Protein AF-A0A936XZ83-F1 (afdb_monomer_lite)

Structure (mmCIF, N/CA/C/O backbone):
data_AF-A0A936XZ83-F1
#
_entry.id   AF-A0A936XZ83-F1
#
loop_
_atom_site.group_PDB
_atom_site.id
_atom_site.type_symbol
_atom_site.label_atom_id
_atom_site.label_alt_id
_atom_site.label_comp_id
_atom_site.label_asym_id
_atom_site.label_entity_id
_atom_site.label_seq_id
_atom_site.pdbx_PDB_ins_code
_atom_site.Cartn_x
_atom_site.Cartn_y
_atom_site.Cartn_z
_atom_site.occupancy
_atom_site.B_iso_or_equiv
_atom_site.auth_seq_id
_atom_site.auth_comp_id
_atom_site.auth_asym_id
_atom_site.auth_atom_id
_atom_site.pdbx_PDB_model_num
ATOM 1 N N . MET A 1 1 ? 23.594 -10.356 -30.605 1.00 76.88 1 MET A N 1
ATOM 2 C CA . MET A 1 1 ? 22.891 -10.546 -29.314 1.00 76.88 1 MET A CA 1
ATOM 3 C C . MET A 1 1 ? 21.622 -11.364 -29.548 1.00 76.88 1 MET A C 1
ATOM 5 O O . MET A 1 1 ? 21.010 -11.180 -30.592 1.00 76.88 1 MET A O 1
ATOM 9 N N . LYS A 1 2 ? 21.223 -12.261 -28.632 1.00 90.44 2 LYS A N 1
ATOM 10 C CA . LYS A 1 2 ? 19.911 -12.943 -28.673 1.00 90.44 2 LYS A CA 1
ATOM 11 C C . LYS A 1 2 ? 18.971 -12.286 -27.644 1.00 90.44 2 LYS A C 1
ATOM 13 O O . LYS A 1 2 ? 18.879 -12.790 -26.526 1.00 90.44 2 LYS A O 1
ATOM 18 N N . PRO A 1 3 ? 18.300 -11.166 -27.979 1.00 90.12 3 PRO A N 1
ATOM 19 C CA . PRO A 1 3 ? 17.608 -10.322 -26.998 1.00 90.12 3 PRO A CA 1
ATOM 20 C C . PRO A 1 3 ? 16.508 -11.064 -26.233 1.00 90.12 3 PRO A C 1
ATOM 22 O O . PRO A 1 3 ? 16.390 -10.891 -25.030 1.00 90.12 3 PRO A O 1
ATOM 25 N N . LYS A 1 4 ? 15.765 -11.964 -26.893 1.00 91.31 4 LYS A N 1
ATOM 26 C CA . LYS A 1 4 ? 14.724 -12.778 -26.238 1.00 91.31 4 LYS A CA 1
ATOM 27 C C . LYS A 1 4 ? 15.276 -13.698 -25.143 1.00 91.31 4 LYS A C 1
ATOM 29 O O . LYS A 1 4 ? 14.651 -13.846 -24.103 1.00 91.31 4 LYS A O 1
ATOM 34 N N . VAL A 1 5 ? 16.445 -14.302 -25.371 1.00 94.50 5 VAL A N 1
ATOM 35 C CA . VAL A 1 5 ? 17.077 -15.213 -24.399 1.00 94.50 5 VAL A CA 1
ATOM 36 C C . VAL A 1 5 ? 17.581 -14.428 -23.191 1.00 94.50 5 VAL A C 1
ATOM 38 O O . VAL A 1 5 ? 17.378 -14.845 -22.059 1.00 94.50 5 VAL A O 1
ATOM 41 N N . ILE A 1 6 ? 18.196 -13.271 -23.435 1.00 94.56 6 ILE A N 1
ATOM 42 C CA . ILE A 1 6 ? 18.736 -12.416 -22.372 1.00 94.56 6 ILE A CA 1
ATOM 43 C C . ILE A 1 6 ? 17.603 -11.791 -21.548 1.00 94.56 6 ILE A C 1
ATOM 45 O O . ILE A 1 6 ? 17.695 -11.761 -20.326 1.00 94.56 6 ILE A O 1
ATOM 49 N N . HIS A 1 7 ? 16.508 -11.381 -22.193 1.00 94.00 7 HIS A N 1
ATOM 50 C CA . HIS A 1 7 ? 15.300 -10.927 -21.504 1.00 94.00 7 HIS A CA 1
ATOM 51 C C . HIS A 1 7 ? 14.736 -12.014 -20.581 1.00 94.00 7 HIS A C 1
ATOM 53 O O . HIS A 1 7 ? 14.469 -11.751 -19.413 1.00 94.00 7 HIS A O 1
ATOM 59 N N . GLN A 1 8 ? 14.617 -13.255 -21.069 1.00 94.88 8 GLN A N 1
ATOM 60 C CA . GLN A 1 8 ? 14.134 -14.362 -20.241 1.00 94.88 8 GLN A CA 1
ATOM 61 C C . GLN A 1 8 ? 15.029 -14.577 -19.013 1.00 94.88 8 GLN A C 1
ATOM 63 O O . GLN A 1 8 ? 14.527 -14.683 -17.900 1.00 94.88 8 GLN A O 1
ATOM 68 N N . GLN A 1 9 ? 16.351 -14.547 -19.198 1.00 96.19 9 GLN A N 1
ATOM 69 C CA . GLN A 1 9 ? 17.302 -14.645 -18.089 1.00 96.19 9 GLN A CA 1
ATOM 70 C C . GLN A 1 9 ? 17.146 -13.491 -17.088 1.00 96.19 9 GLN A C 1
ATOM 72 O O . GLN A 1 9 ? 17.171 -13.722 -15.880 1.00 96.19 9 GLN A O 1
ATOM 77 N N . ALA A 1 10 ? 16.948 -12.257 -17.564 1.00 96.19 10 ALA A N 1
ATOM 78 C CA . ALA A 1 10 ? 16.691 -11.106 -16.702 1.00 96.19 10 ALA A CA 1
ATOM 79 C C . ALA A 1 10 ? 15.409 -11.290 -15.874 1.00 96.19 10 ALA A C 1
ATOM 81 O O . ALA A 1 10 ? 15.401 -11.006 -14.673 1.00 96.19 10 ALA A O 1
ATOM 82 N N . MET A 1 11 ? 14.340 -11.809 -16.487 1.00 97.12 11 MET A N 1
ATOM 83 C CA . MET A 1 11 ? 13.088 -12.102 -15.787 1.00 97.12 11 MET A CA 1
ATOM 84 C C . MET A 1 11 ? 13.275 -13.203 -14.741 1.00 97.12 11 MET A C 1
ATOM 86 O O . MET A 1 11 ? 12.813 -13.040 -13.614 1.00 97.12 11 MET A O 1
ATOM 90 N N . ASP A 1 12 ? 14.016 -14.268 -15.055 1.00 97.00 12 ASP A N 1
ATOM 91 C CA . ASP A 1 12 ? 14.306 -15.352 -14.110 1.00 97.00 12 ASP A CA 1
ATOM 92 C C . ASP A 1 12 ? 15.053 -14.834 -12.867 1.00 97.00 12 ASP A C 1
ATOM 94 O O . ASP A 1 12 ? 14.707 -15.184 -11.735 1.00 97.00 12 ASP A O 1
ATOM 98 N N . TYR A 1 13 ? 16.043 -13.951 -13.049 1.00 97.50 13 TYR A N 1
ATOM 99 C CA . TYR A 1 13 ? 16.712 -13.275 -11.932 1.00 97.50 13 TYR A CA 1
ATOM 100 C C . TYR A 1 13 ? 15.761 -12.367 -11.149 1.00 97.50 13 TYR A C 1
ATOM 102 O O . TYR A 1 13 ? 15.800 -12.370 -9.920 1.00 97.50 13 TYR A O 1
ATOM 110 N N . SER A 1 14 ? 14.871 -11.637 -11.828 1.00 95.56 14 SER A N 1
ATOM 111 C CA . SER A 1 14 ? 13.862 -10.797 -11.173 1.00 95.56 14 SER A CA 1
ATOM 112 C C . SER A 1 14 ? 12.904 -11.612 -10.298 1.00 95.56 14 SER A C 1
ATOM 114 O O . SER A 1 14 ? 12.588 -11.200 -9.181 1.00 95.56 14 SER A O 1
ATOM 116 N N . PHE A 1 15 ? 12.474 -12.789 -10.766 1.00 94.56 15 PHE A N 1
ATOM 117 C CA . PHE A 1 15 ? 11.628 -13.695 -9.987 1.00 94.56 15 PHE A CA 1
ATOM 118 C C . PHE A 1 15 ? 12.359 -14.238 -8.756 1.00 94.56 15 PHE A C 1
ATOM 120 O O . PHE A 1 15 ? 11.807 -14.189 -7.657 1.00 94.56 15 PHE A O 1
ATOM 127 N N . LYS A 1 16 ? 13.618 -14.668 -8.906 1.00 95.81 16 LYS A N 1
ATOM 128 C CA . LYS A 1 16 ? 14.449 -15.105 -7.770 1.00 95.81 16 LYS A CA 1
ATOM 129 C C . LYS A 1 16 ? 14.681 -13.978 -6.762 1.00 95.81 16 LYS A C 1
ATOM 131 O O . LYS A 1 16 ? 14.617 -14.213 -5.561 1.00 95.81 16 LYS A O 1
ATOM 136 N N . ALA A 1 17 ? 14.909 -12.753 -7.237 1.00 93.12 17 ALA A N 1
ATOM 137 C CA . ALA A 1 17 ? 15.079 -11.583 -6.380 1.00 93.12 17 ALA A CA 1
ATOM 138 C C . ALA A 1 17 ? 13.813 -11.289 -5.565 1.00 93.12 17 ALA A C 1
ATOM 140 O O . ALA A 1 17 ? 13.891 -10.985 -4.376 1.00 93.12 17 ALA A O 1
ATOM 141 N N . LYS A 1 18 ? 12.637 -11.418 -6.192 1.00 90.00 18 LYS A N 1
ATOM 142 C CA . LYS A 1 18 ? 11.349 -11.273 -5.509 1.00 90.00 18 LYS A CA 1
ATOM 143 C C . LYS A 1 18 ? 11.179 -12.325 -4.410 1.00 90.00 18 LYS A C 1
ATOM 145 O O . LYS A 1 18 ? 10.811 -11.958 -3.302 1.00 90.00 18 LYS A O 1
ATOM 150 N N . GLN A 1 19 ? 11.500 -13.586 -4.693 1.00 90.25 19 GLN A N 1
ATOM 151 C CA . GLN A 1 19 ? 11.445 -14.653 -3.693 1.00 90.25 19 GLN A CA 1
ATOM 152 C C . GLN A 1 19 ? 12.407 -14.381 -2.525 1.00 90.25 19 GLN A C 1
ATOM 154 O O . GLN A 1 19 ? 12.005 -14.442 -1.370 1.00 90.25 19 GLN A O 1
ATOM 159 N N . ALA A 1 20 ? 13.644 -13.963 -2.812 1.00 89.06 20 ALA A N 1
ATOM 160 C CA . ALA A 1 20 ? 14.609 -13.595 -1.777 1.00 89.06 20 ALA A CA 1
ATOM 161 C C . ALA A 1 20 ? 14.122 -12.430 -0.890 1.00 89.06 20 ALA A C 1
ATOM 163 O O . ALA A 1 20 ? 14.375 -12.442 0.312 1.00 89.06 20 ALA A O 1
ATOM 164 N N . LEU A 1 21 ? 13.401 -11.443 -1.446 1.00 84.88 21 LEU A N 1
ATOM 165 C CA . LEU A 1 21 ? 12.757 -10.390 -0.645 1.00 84.88 21 LEU A CA 1
ATOM 166 C C . LEU A 1 21 ? 11.653 -10.939 0.261 1.00 84.88 21 LEU A C 1
ATOM 168 O O . LEU A 1 21 ? 11.545 -10.503 1.405 1.00 84.88 21 LEU A O 1
ATOM 172 N N . GLU A 1 22 ? 10.822 -11.846 -0.253 1.00 82.12 22 GLU A N 1
ATOM 173 C CA . GLU A 1 22 ? 9.744 -12.483 0.514 1.00 82.12 22 GLU A CA 1
ATOM 174 C C . GLU A 1 22 ? 10.302 -13.322 1.673 1.00 82.12 22 GLU A C 1
ATOM 176 O O . GLU A 1 22 ? 9.732 -13.310 2.764 1.00 82.12 22 GLU A O 1
ATOM 181 N N . ASP A 1 23 ? 11.467 -13.942 1.471 1.00 81.56 23 ASP A N 1
ATOM 182 C CA . ASP A 1 23 ? 12.206 -14.704 2.482 1.00 81.56 23 ASP A CA 1
ATOM 183 C C . ASP A 1 23 ? 13.033 -13.819 3.445 1.00 81.56 23 ASP A C 1
ATOM 185 O O . ASP A 1 23 ? 13.709 -14.331 4.337 1.00 81.56 23 ASP A O 1
ATOM 189 N N . GLY A 1 24 ? 13.012 -12.489 3.280 1.00 80.12 24 GLY A N 1
ATOM 190 C CA . GLY A 1 24 ? 13.766 -11.538 4.112 1.00 80.12 24 GLY A CA 1
ATOM 191 C C . GLY A 1 24 ? 15.270 -11.464 3.807 1.00 80.12 24 GLY A C 1
ATOM 192 O O . GLY A 1 24 ? 16.020 -10.785 4.508 1.00 80.12 24 GLY A O 1
ATOM 193 N N . ASN A 1 25 ? 15.739 -12.121 2.744 1.00 86.88 25 ASN A N 1
ATOM 194 C CA . ASN A 1 25 ? 17.133 -12.087 2.310 1.00 86.88 25 ASN A CA 1
ATOM 195 C C . ASN A 1 25 ? 17.406 -10.873 1.405 1.00 86.88 25 ASN A C 1
ATOM 197 O O . ASN A 1 25 ? 17.582 -10.984 0.187 1.00 86.88 25 ASN A O 1
ATOM 201 N N . HIS A 1 26 ? 17.445 -9.690 2.020 1.00 84.94 26 HIS A N 1
ATOM 202 C CA . HIS A 1 26 ? 17.579 -8.410 1.319 1.00 84.94 26 HIS A CA 1
ATOM 203 C C . HIS A 1 26 ? 18.878 -8.278 0.508 1.00 84.94 26 HIS A C 1
ATOM 205 O O . HIS A 1 26 ? 18.844 -7.764 -0.610 1.00 84.94 26 HIS A O 1
ATOM 211 N N . ASN A 1 27 ? 20.000 -8.794 1.018 1.00 87.81 27 ASN A N 1
ATOM 212 C CA . ASN A 1 27 ? 21.284 -8.746 0.309 1.00 87.81 27 ASN A CA 1
ATOM 213 C C . ASN A 1 27 ? 21.258 -9.609 -0.957 1.00 87.81 27 ASN A C 1
ATOM 215 O O . ASN A 1 27 ? 21.676 -9.164 -2.025 1.00 87.81 27 ASN A O 1
ATOM 219 N N . SER A 1 28 ? 20.721 -10.831 -0.864 1.00 91.25 28 SER A N 1
ATOM 220 C CA . SER A 1 28 ? 20.584 -11.692 -2.040 1.00 91.25 28 SER A CA 1
ATOM 221 C C . SER A 1 28 ? 19.622 -11.092 -3.062 1.00 91.25 28 SER A C 1
ATOM 223 O O . SER A 1 28 ? 19.922 -11.096 -4.255 1.00 91.25 28 SER A O 1
ATOM 225 N N . ALA A 1 29 ? 18.503 -10.523 -2.607 1.00 91.38 29 ALA A N 1
ATOM 226 C CA . ALA A 1 29 ? 17.565 -9.838 -3.483 1.00 91.38 29 ALA A CA 1
ATOM 227 C C . ALA A 1 29 ? 18.208 -8.665 -4.236 1.00 91.38 29 ALA A C 1
ATOM 229 O O . ALA A 1 29 ? 17.994 -8.531 -5.441 1.00 91.38 29 ALA A O 1
ATOM 230 N N . PHE A 1 30 ? 19.009 -7.843 -3.551 1.00 92.56 30 PHE A N 1
ATOM 231 C CA . PHE A 1 30 ? 19.724 -6.724 -4.164 1.00 92.56 30 PHE A CA 1
ATOM 232 C C . PHE A 1 30 ? 20.648 -7.186 -5.297 1.00 92.56 30 PHE A C 1
ATOM 234 O O . PHE A 1 30 ? 20.540 -6.689 -6.420 1.00 92.56 30 PHE A O 1
ATOM 241 N N . GLU A 1 31 ? 21.493 -8.189 -5.045 1.00 94.94 31 GLU A N 1
ATOM 242 C CA . GLU A 1 31 ? 22.415 -8.713 -6.060 1.00 94.94 31 GLU A CA 1
ATOM 243 C C . GLU A 1 31 ? 21.677 -9.342 -7.251 1.00 94.94 31 GLU A C 1
ATOM 245 O O . GLU A 1 31 ? 22.041 -9.120 -8.409 1.00 94.94 31 GLU A O 1
ATOM 250 N N . LEU A 1 32 ? 20.589 -10.076 -6.997 1.00 97.12 32 LEU A N 1
ATOM 251 C CA . LEU A 1 32 ? 19.763 -10.664 -8.054 1.00 97.12 32 LEU A CA 1
ATOM 252 C C . LEU A 1 32 ? 19.068 -9.585 -8.901 1.00 97.12 32 LEU A C 1
ATOM 254 O O . LEU A 1 32 ? 19.031 -9.701 -10.129 1.00 97.12 32 LEU A O 1
ATOM 258 N N . TYR A 1 33 ? 18.568 -8.505 -8.288 1.00 97.06 33 TYR A N 1
ATOM 259 C CA . TYR A 1 33 ? 18.013 -7.379 -9.043 1.00 97.06 33 TYR A CA 1
ATOM 260 C C . TYR A 1 33 ? 19.069 -6.649 -9.862 1.00 97.06 33 TYR A C 1
ATOM 262 O O . TYR A 1 33 ? 18.790 -6.285 -11.002 1.00 97.06 33 TYR A O 1
ATOM 270 N N . LYS A 1 34 ? 20.283 -6.480 -9.336 1.00 96.50 34 LYS A N 1
ATOM 271 C CA . LYS A 1 34 ? 21.402 -5.886 -10.074 1.00 96.50 34 LYS A CA 1
ATOM 272 C C . LYS A 1 34 ? 21.758 -6.708 -11.314 1.00 96.50 34 LYS A C 1
ATOM 274 O O . LYS A 1 34 ? 21.936 -6.148 -12.395 1.00 96.50 34 LYS A O 1
ATOM 279 N N . GLN A 1 35 ? 21.784 -8.037 -11.195 1.00 97.50 35 GLN A N 1
ATOM 280 C CA . GLN A 1 35 ? 21.980 -8.939 -12.336 1.00 97.50 35 GLN A CA 1
ATOM 281 C C . GLN A 1 35 ? 20.845 -8.819 -13.363 1.00 97.50 35 GLN A C 1
ATOM 283 O O . GLN A 1 35 ? 21.116 -8.648 -14.554 1.00 97.50 35 GLN A O 1
ATOM 288 N N . ALA A 1 36 ? 19.587 -8.832 -12.911 1.00 97.88 36 ALA A N 1
ATOM 289 C CA . ALA A 1 36 ? 18.426 -8.646 -13.781 1.00 97.88 36 ALA A CA 1
ATOM 290 C C . ALA A 1 36 ? 18.472 -7.299 -14.522 1.00 97.88 36 ALA A C 1
ATOM 292 O O . ALA A 1 36 ? 18.279 -7.251 -15.736 1.00 97.88 36 ALA A O 1
ATOM 293 N N . ALA A 1 37 ? 18.773 -6.211 -13.809 1.00 97.50 37 ALA A N 1
ATOM 294 C CA . ALA A 1 37 ? 18.857 -4.865 -14.362 1.00 97.50 37 ALA A CA 1
ATOM 295 C C . ALA A 1 37 ? 19.964 -4.744 -15.414 1.00 97.50 37 ALA A C 1
ATOM 297 O O . ALA A 1 37 ? 19.728 -4.170 -16.475 1.00 97.50 37 ALA A O 1
ATOM 298 N N . ASN A 1 38 ? 21.140 -5.325 -15.171 1.00 97.62 38 ASN A N 1
ATOM 299 C CA . ASN A 1 38 ? 22.248 -5.302 -16.127 1.00 97.62 38 ASN A CA 1
ATOM 300 C C . ASN A 1 38 ? 21.906 -6.031 -17.434 1.00 97.62 38 ASN A C 1
ATOM 302 O O . ASN A 1 38 ? 22.253 -5.552 -18.515 1.00 97.62 38 ASN A O 1
ATOM 306 N N . LEU A 1 39 ? 21.231 -7.181 -17.349 1.00 97.81 39 LEU A N 1
ATOM 307 C CA . LEU A 1 39 ? 20.806 -7.934 -18.530 1.00 97.81 39 LEU A CA 1
ATOM 308 C C . LEU A 1 39 ? 19.694 -7.198 -19.282 1.00 97.81 39 LEU A C 1
ATOM 310 O O . LEU A 1 39 ? 19.804 -7.006 -20.491 1.00 97.81 39 LEU A O 1
ATOM 314 N N . GLU A 1 40 ? 18.662 -6.726 -18.579 1.00 97.75 40 GLU A N 1
ATOM 315 C CA . GLU A 1 40 ? 17.541 -6.032 -19.217 1.00 97.75 40 GLU A CA 1
ATOM 316 C C . GLU A 1 40 ? 17.970 -4.696 -19.834 1.00 97.75 40 GLU A C 1
ATOM 318 O O . GLU A 1 40 ? 17.481 -4.333 -20.899 1.00 97.75 40 GLU A O 1
ATOM 323 N N . SER A 1 41 ? 18.933 -3.995 -19.227 1.00 97.94 41 SER A N 1
ATOM 324 C CA . SER A 1 41 ? 19.495 -2.757 -19.783 1.00 97.94 41 SER A CA 1
ATOM 325 C C . SER A 1 41 ? 20.120 -2.994 -21.156 1.00 97.94 41 SER A C 1
ATOM 327 O O . SER A 1 41 ? 19.834 -2.248 -22.088 1.00 97.94 41 SER A O 1
ATOM 329 N N . GLN A 1 42 ? 20.887 -4.079 -21.323 1.00 96.81 42 GLN A N 1
ATOM 330 C CA . GLN A 1 42 ? 21.455 -4.451 -22.626 1.00 96.81 42 GLN A CA 1
ATOM 331 C C . GLN A 1 42 ? 20.359 -4.747 -23.653 1.00 96.81 42 GLN A C 1
ATOM 333 O O . GLN A 1 42 ? 20.483 -4.399 -24.828 1.00 96.81 42 GLN A O 1
ATOM 338 N N . VAL A 1 43 ? 19.278 -5.409 -23.225 1.00 96.44 43 VAL A N 1
ATOM 339 C CA . VAL A 1 43 ? 18.154 -5.725 -24.113 1.00 96.44 43 VAL A CA 1
ATOM 340 C C . VAL A 1 43 ? 17.439 -4.437 -24.514 1.00 96.44 43 VAL A C 1
ATOM 342 O O . VAL A 1 43 ? 17.179 -4.239 -25.696 1.00 96.44 43 VAL A O 1
ATOM 345 N N . ALA A 1 44 ? 17.159 -3.543 -23.568 1.00 96.44 44 ALA A N 1
ATOM 346 C CA . ALA A 1 44 ? 16.500 -2.269 -23.830 1.00 96.44 44 ALA A CA 1
ATOM 347 C C . ALA A 1 44 ? 17.316 -1.379 -24.770 1.00 96.44 44 ALA A C 1
ATOM 349 O O . ALA A 1 44 ? 16.759 -0.866 -25.737 1.00 96.44 44 ALA A O 1
ATOM 350 N N . GLU A 1 45 ? 18.625 -1.257 -24.544 1.00 96.12 45 GLU A N 1
ATOM 351 C CA . GLU A 1 45 ? 19.526 -0.501 -25.419 1.00 96.12 45 GLU A CA 1
ATOM 352 C C . GLU A 1 45 ? 19.540 -1.055 -26.846 1.00 96.12 45 GLU A C 1
ATOM 354 O O . GLU A 1 45 ? 19.501 -0.279 -27.799 1.00 96.12 45 GLU A O 1
ATOM 359 N N . PHE A 1 46 ? 19.492 -2.384 -27.016 1.00 95.06 46 PHE A N 1
ATOM 360 C CA . PHE A 1 46 ? 19.344 -2.997 -28.338 1.00 95.06 46 PHE A CA 1
ATOM 361 C C . PHE A 1 46 ? 18.056 -2.564 -29.053 1.00 95.06 46 PHE A C 1
ATOM 363 O O . PHE A 1 46 ? 18.045 -2.520 -30.282 1.00 95.06 46 PHE A O 1
ATOM 370 N N . TYR A 1 47 ? 16.974 -2.268 -28.330 1.00 94.31 47 TYR A N 1
ATOM 371 C CA . TYR A 1 47 ? 15.699 -1.867 -28.929 1.00 94.31 47 TYR A CA 1
ATOM 372 C C . TYR A 1 47 ? 15.541 -0.351 -29.124 1.00 94.31 47 TYR A C 1
ATOM 374 O O . TYR A 1 47 ? 14.571 0.042 -29.766 1.00 94.31 47 TYR A O 1
ATOM 382 N N . PHE A 1 48 ? 16.435 0.511 -28.621 1.00 93.31 48 PHE A N 1
ATOM 383 C CA . PHE A 1 48 ? 16.259 1.975 -28.669 1.00 93.31 48 PHE A CA 1
ATOM 384 C C . PHE A 1 48 ? 15.958 2.509 -30.074 1.00 93.31 48 PHE A C 1
ATOM 386 O O . PHE A 1 48 ? 14.980 3.234 -30.276 1.00 93.31 48 PHE A O 1
ATOM 393 N N . ASP A 1 49 ? 16.752 2.093 -31.050 1.00 92.00 49 ASP A N 1
ATOM 394 C CA . ASP A 1 49 ? 16.709 2.525 -32.445 1.00 92.00 49 ASP A CA 1
ATOM 395 C C . ASP A 1 49 ? 15.742 1.707 -33.323 1.00 92.00 49 ASP A C 1
ATOM 397 O O . ASP A 1 49 ? 15.792 1.833 -34.542 1.00 92.00 49 ASP A O 1
ATOM 401 N N . LYS A 1 50 ? 14.861 0.887 -32.724 1.00 94.31 50 LYS A N 1
ATOM 402 C CA . LYS A 1 50 ? 13.980 -0.063 -33.438 1.00 94.31 50 LYS A CA 1
ATOM 403 C C . LYS A 1 50 ? 12.484 0.208 -33.227 1.00 94.31 50 LYS A C 1
ATOM 405 O O . LYS A 1 50 ? 11.779 -0.637 -32.659 1.00 94.31 50 LYS A O 1
ATOM 410 N N . PRO A 1 51 ? 11.967 1.393 -33.608 1.00 92.12 51 PRO A N 1
ATOM 411 C CA . PRO A 1 51 ? 10.552 1.744 -33.446 1.00 92.12 51 PRO A CA 1
ATOM 412 C C . PRO A 1 51 ? 9.594 0.832 -34.232 1.00 92.12 51 PRO A C 1
ATOM 414 O O . PRO A 1 51 ? 8.406 0.792 -33.939 1.00 92.12 51 PRO A O 1
ATOM 417 N N . GLU A 1 52 ? 10.082 0.085 -35.216 1.00 94.19 52 GLU A N 1
ATOM 418 C CA . GLU A 1 52 ? 9.320 -0.921 -35.955 1.00 94.19 52 GLU A CA 1
ATOM 419 C C . GLU A 1 52 ? 8.988 -2.173 -35.125 1.00 94.19 52 GLU A C 1
ATOM 421 O O . GLU A 1 52 ? 8.104 -2.937 -35.503 1.00 94.19 52 GLU A O 1
ATOM 426 N N . LEU A 1 53 ? 9.660 -2.380 -33.984 1.00 93.31 53 LEU A N 1
ATOM 427 C CA . LEU A 1 53 ? 9.465 -3.531 -33.091 1.00 93.31 53 LEU A CA 1
ATOM 428 C C . LEU A 1 53 ? 8.534 -3.225 -31.908 1.00 93.31 53 LEU A C 1
ATOM 430 O O . LEU A 1 53 ? 8.605 -3.864 -30.854 1.00 93.31 53 LEU A O 1
ATOM 434 N N . GLU A 1 54 ? 7.656 -2.236 -32.051 1.00 93.00 54 GLU A N 1
ATOM 435 C CA . GLU A 1 54 ? 6.575 -2.013 -31.092 1.00 93.00 54 GLU A CA 1
ATOM 436 C C . GLU A 1 54 ? 5.543 -3.159 -31.148 1.00 93.00 54 GLU A C 1
ATOM 438 O O . GLU A 1 54 ? 5.294 -3.716 -32.218 1.00 93.00 54 GLU A O 1
ATOM 443 N N . PRO A 1 55 ? 4.928 -3.547 -30.013 1.00 93.69 55 PRO A N 1
ATOM 444 C CA . PRO A 1 55 ? 5.042 -2.942 -28.680 1.00 93.69 55 PRO A CA 1
ATOM 445 C C . PRO A 1 55 ? 6.224 -3.473 -27.849 1.00 93.69 55 PRO A C 1
ATOM 447 O O . PRO A 1 55 ? 6.431 -3.040 -26.715 1.00 93.69 55 PRO A O 1
ATOM 450 N N . THR A 1 56 ? 6.992 -4.439 -28.370 1.00 94.12 56 THR A N 1
ATOM 451 C CA . THR A 1 56 ? 8.083 -5.091 -27.627 1.00 94.12 56 THR A CA 1
ATOM 452 C C . THR A 1 56 ? 9.121 -4.081 -27.154 1.00 94.12 56 THR A C 1
ATOM 454 O O . THR A 1 56 ? 9.520 -4.139 -25.991 1.00 94.12 56 THR A O 1
ATOM 457 N N . ARG A 1 57 ? 9.503 -3.121 -28.006 1.00 95.06 57 ARG A N 1
ATOM 458 C CA . ARG A 1 57 ? 10.417 -2.037 -27.628 1.00 95.06 57 ARG A CA 1
ATOM 459 C C . ARG A 1 57 ? 9.924 -1.293 -26.383 1.00 95.06 57 ARG A C 1
ATOM 461 O O . ARG A 1 57 ? 10.656 -1.219 -25.396 1.00 95.06 57 ARG A O 1
ATOM 468 N N . SER A 1 58 ? 8.689 -0.790 -26.399 1.00 95.88 58 SER A N 1
ATOM 469 C CA . SER A 1 58 ? 8.123 -0.048 -25.265 1.00 95.88 58 SER A CA 1
ATOM 470 C C . SER A 1 58 ? 8.080 -0.871 -23.979 1.00 95.88 58 SER A C 1
ATOM 472 O O . SER A 1 58 ? 8.437 -0.379 -22.906 1.00 95.88 58 SER A O 1
ATOM 474 N N . VAL A 1 59 ? 7.684 -2.143 -24.081 1.00 95.75 59 VAL A N 1
ATOM 475 C CA . VAL A 1 59 ? 7.592 -3.051 -22.929 1.00 95.75 59 VAL A CA 1
ATOM 476 C C . VAL A 1 59 ? 8.963 -3.299 -22.302 1.00 95.75 59 VAL A C 1
ATOM 478 O O . VAL A 1 59 ? 9.079 -3.239 -21.076 1.00 95.75 59 VAL A O 1
ATOM 481 N N . VAL A 1 60 ? 9.994 -3.536 -23.117 1.00 96.25 60 VAL A N 1
ATOM 482 C CA . VAL A 1 60 ? 11.360 -3.794 -22.641 1.00 96.25 60 VAL A CA 1
ATOM 483 C C . VAL A 1 60 ? 11.981 -2.538 -22.027 1.00 96.25 60 VAL A C 1
ATOM 485 O O . VAL A 1 60 ? 12.576 -2.622 -20.959 1.00 96.25 60 VAL A O 1
ATOM 488 N N . ILE A 1 61 ? 11.808 -1.358 -22.632 1.00 96.88 61 ILE A N 1
ATOM 489 C CA . ILE A 1 61 ? 12.314 -0.092 -22.062 1.00 96.88 61 ILE A CA 1
ATOM 490 C C . ILE A 1 61 ? 11.698 0.162 -20.689 1.00 96.88 61 ILE A C 1
ATOM 492 O O . ILE A 1 61 ? 12.401 0.472 -19.726 1.00 96.88 61 ILE A O 1
ATOM 496 N N . ARG A 1 62 ? 10.379 -0.018 -20.582 1.00 97.25 62 ARG A N 1
ATOM 497 C CA . ARG A 1 62 ? 9.674 0.077 -19.307 1.00 97.25 62 ARG A CA 1
ATOM 498 C C . ARG A 1 62 ? 10.211 -0.947 -18.304 1.00 97.25 62 ARG A C 1
ATOM 500 O O . ARG A 1 62 ? 10.463 -0.602 -17.155 1.00 97.25 62 ARG A O 1
ATOM 507 N N . SER A 1 63 ? 10.395 -2.194 -18.726 1.00 96.81 63 SER A N 1
ATOM 508 C CA . SER A 1 63 ? 10.946 -3.261 -17.886 1.00 96.81 63 SER A CA 1
ATOM 509 C C . SER A 1 63 ? 12.339 -2.903 -17.347 1.00 96.81 63 SER A C 1
ATOM 511 O O . SER A 1 63 ? 12.557 -2.958 -16.136 1.00 96.81 63 SER A O 1
ATOM 513 N N . ALA A 1 64 ? 13.240 -2.418 -18.207 1.00 97.62 64 ALA A N 1
ATOM 514 C CA . ALA A 1 64 ? 14.576 -1.973 -17.819 1.00 97.62 64 ALA A CA 1
ATOM 515 C C . ALA A 1 64 ? 14.533 -0.815 -16.816 1.00 97.62 64 ALA A C 1
ATOM 517 O O . ALA A 1 64 ? 15.259 -0.851 -15.823 1.00 97.62 64 ALA A O 1
ATOM 518 N N . ALA A 1 65 ? 13.654 0.173 -17.019 1.00 97.50 65 ALA A N 1
ATOM 519 C CA . ALA A 1 65 ? 13.460 1.267 -16.069 1.00 97.50 65 ALA A CA 1
ATOM 520 C C . ALA A 1 65 ? 13.115 0.744 -14.663 1.00 97.50 65 ALA A C 1
ATOM 522 O O . ALA A 1 65 ? 13.790 1.078 -13.690 1.00 97.50 65 ALA A O 1
ATOM 523 N N . PHE A 1 66 ? 12.110 -0.131 -14.550 1.00 96.38 66 PHE A N 1
ATOM 524 C CA . PHE A 1 66 ? 11.693 -0.672 -13.254 1.00 96.38 66 PHE A CA 1
ATOM 525 C C . PHE A 1 66 ? 12.722 -1.622 -12.632 1.00 96.38 66 PHE A C 1
ATOM 527 O O . PHE A 1 66 ? 12.872 -1.615 -11.413 1.00 96.38 66 PHE A O 1
ATOM 534 N N . LEU A 1 67 ? 13.437 -2.431 -13.420 1.00 97.06 67 LEU A N 1
ATOM 535 C CA . LEU A 1 67 ? 14.498 -3.289 -12.881 1.00 97.06 67 LEU A CA 1
ATOM 536 C C . LEU A 1 67 ? 15.677 -2.475 -12.347 1.00 97.06 67 LEU A C 1
ATOM 538 O O . LEU A 1 67 ? 16.187 -2.798 -11.278 1.00 97.06 67 LEU A O 1
ATOM 542 N N . ASN A 1 68 ? 16.062 -1.393 -13.026 1.00 97.19 68 ASN A N 1
ATOM 543 C CA . ASN A 1 68 ? 17.093 -0.493 -12.516 1.00 97.19 68 ASN A CA 1
ATOM 544 C C . ASN A 1 68 ? 16.647 0.216 -11.227 1.00 97.19 68 ASN A C 1
ATOM 546 O O . ASN A 1 68 ? 17.450 0.316 -10.304 1.00 97.19 68 ASN A O 1
ATOM 550 N N . LEU A 1 69 ? 15.371 0.614 -11.099 1.00 94.81 69 LEU A N 1
ATOM 551 C CA . LEU A 1 69 ? 14.840 1.131 -9.826 1.00 94.81 69 LEU A CA 1
ATOM 552 C C . LEU A 1 69 ? 14.902 0.083 -8.707 1.00 94.81 69 LEU A C 1
ATOM 554 O O . LEU A 1 69 ? 15.371 0.385 -7.615 1.00 94.81 69 LEU A O 1
ATOM 558 N N . LYS A 1 70 ? 14.497 -1.163 -8.987 1.00 94.38 70 LYS A N 1
ATOM 559 C CA . LYS A 1 70 ? 14.585 -2.274 -8.020 1.00 94.38 70 LYS A CA 1
ATOM 560 C C . LYS A 1 70 ? 16.012 -2.585 -7.584 1.00 94.38 70 LYS A C 1
ATOM 562 O O . LYS A 1 70 ? 16.197 -3.061 -6.472 1.00 94.38 70 LYS A O 1
ATOM 567 N N . ALA A 1 71 ? 16.985 -2.348 -8.458 1.00 94.25 71 ALA A N 1
ATOM 568 C CA . ALA A 1 71 ? 18.407 -2.518 -8.188 1.00 94.25 71 ALA A CA 1
ATOM 569 C C . ALA A 1 71 ? 19.068 -1.266 -7.581 1.00 94.25 71 ALA A C 1
ATOM 571 O O . ALA A 1 71 ? 20.275 -1.275 -7.361 1.00 94.25 71 ALA A O 1
ATOM 572 N N . GLY A 1 72 ? 18.322 -0.175 -7.363 1.00 92.94 72 GLY A N 1
ATOM 573 C CA . GLY A 1 72 ? 18.868 1.103 -6.893 1.00 92.94 72 GLY A CA 1
ATOM 574 C C . GLY A 1 72 ? 19.824 1.792 -7.876 1.00 92.94 72 GLY A C 1
ATOM 575 O O . GLY A 1 72 ? 20.542 2.714 -7.502 1.00 92.94 72 GLY A O 1
ATOM 576 N N . LEU A 1 73 ? 19.844 1.373 -9.144 1.00 94.94 73 LEU A N 1
ATOM 577 C CA . LEU A 1 73 ? 20.649 1.972 -10.212 1.00 94.94 73 LEU A CA 1
ATOM 578 C C . LEU A 1 73 ? 19.905 3.183 -10.798 1.00 94.94 73 LEU A C 1
ATOM 580 O O . LEU A 1 73 ? 19.429 3.153 -11.934 1.00 94.94 73 LEU A O 1
ATOM 584 N N . ILE A 1 74 ? 19.755 4.236 -9.988 1.00 95.06 74 ILE A N 1
ATOM 585 C CA . ILE A 1 74 ? 18.836 5.357 -10.253 1.00 95.06 74 ILE A CA 1
ATOM 586 C C . ILE A 1 74 ? 19.152 6.088 -11.563 1.00 95.06 74 ILE A C 1
ATOM 588 O O . ILE A 1 74 ? 18.242 6.334 -12.354 1.00 95.06 74 ILE A O 1
ATOM 592 N N . GLU A 1 75 ? 20.423 6.368 -11.847 1.00 93.81 75 GLU A N 1
ATOM 593 C CA . GLU A 1 75 ? 20.834 7.047 -13.086 1.00 93.81 75 GLU A CA 1
ATOM 594 C C . GLU A 1 75 ? 20.465 6.233 -14.337 1.00 93.81 75 GLU A C 1
ATOM 596 O O . GLU A 1 75 ? 19.888 6.756 -15.295 1.00 93.81 75 GLU A O 1
ATOM 601 N N . ASN A 1 76 ? 20.716 4.919 -14.308 1.00 95.56 76 ASN A N 1
ATOM 602 C CA . ASN A 1 76 ? 20.338 4.026 -15.402 1.00 95.56 76 ASN A CA 1
ATOM 603 C C . ASN A 1 76 ? 18.817 3.935 -15.545 1.00 95.56 76 ASN A C 1
ATOM 605 O O . ASN A 1 76 ? 18.306 3.948 -16.664 1.00 95.56 76 ASN A O 1
ATOM 609 N N . ALA A 1 77 ? 18.073 3.884 -14.437 1.00 96.88 77 ALA A N 1
ATOM 610 C CA . ALA A 1 77 ? 16.616 3.923 -14.488 1.00 96.88 77 ALA A CA 1
ATOM 611 C C . ALA A 1 77 ? 16.119 5.198 -15.182 1.00 96.88 77 ALA A C 1
ATOM 613 O O . ALA A 1 77 ? 15.309 5.114 -16.104 1.00 96.88 77 ALA A O 1
ATOM 614 N N . GLN A 1 78 ? 16.644 6.365 -14.796 1.00 96.38 78 GLN A N 1
ATOM 615 C CA . GLN A 1 78 ? 16.286 7.656 -15.386 1.00 96.38 78 GLN A CA 1
ATOM 616 C C . GLN A 1 78 ? 16.577 7.709 -16.887 1.00 96.38 78 GLN A C 1
ATOM 618 O O . GLN A 1 78 ? 15.730 8.178 -17.646 1.00 96.38 78 GLN A O 1
ATOM 623 N N . LYS A 1 79 ? 17.708 7.152 -17.340 1.00 97.06 79 LYS A N 1
ATOM 624 C CA . LYS A 1 79 ? 18.017 7.011 -18.773 1.00 97.06 79 LYS A CA 1
ATOM 625 C C . LYS A 1 79 ? 16.877 6.318 -19.531 1.00 97.06 79 LYS A C 1
ATOM 627 O O . LYS A 1 79 ? 16.398 6.849 -20.534 1.00 97.06 79 LYS A O 1
ATOM 632 N N . PHE A 1 80 ? 16.414 5.162 -19.051 1.00 97.81 80 PHE A N 1
ATOM 633 C CA . PHE A 1 80 ? 15.319 4.420 -19.691 1.00 97.81 80 PHE A CA 1
ATOM 634 C C . PHE A 1 80 ? 13.966 5.130 -19.562 1.00 97.81 80 PHE A C 1
ATOM 636 O O . PHE A 1 80 ? 13.186 5.131 -20.515 1.00 97.81 80 PHE A O 1
ATOM 643 N N . ILE A 1 81 ? 13.700 5.765 -18.418 1.00 97.38 81 ILE A N 1
ATOM 644 C CA . ILE A 1 81 ? 12.474 6.533 -18.170 1.00 97.38 81 ILE A CA 1
ATOM 645 C C . ILE A 1 81 ? 12.365 7.701 -19.149 1.00 97.38 81 ILE A C 1
ATOM 647 O O . ILE A 1 81 ? 11.370 7.799 -19.867 1.00 97.38 81 ILE A O 1
ATOM 651 N N . PHE A 1 82 ? 13.389 8.554 -19.231 1.00 97.00 82 PHE A N 1
ATOM 652 C CA . PHE A 1 82 ? 13.387 9.702 -20.136 1.00 97.00 82 PHE A CA 1
ATOM 653 C C . PHE A 1 82 ? 13.311 9.269 -21.594 1.00 97.00 82 PHE A C 1
ATOM 655 O O . PHE A 1 82 ? 12.518 9.825 -22.355 1.00 97.00 82 PHE A O 1
ATOM 662 N N . PHE A 1 83 ? 14.071 8.237 -21.976 1.00 96.62 83 PHE A N 1
ATOM 663 C CA . PHE A 1 83 ? 13.979 7.686 -23.322 1.00 96.62 83 PHE A CA 1
ATOM 664 C C . PHE A 1 83 ? 12.546 7.243 -23.642 1.00 96.62 83 PHE A C 1
ATOM 666 O O . PHE A 1 83 ? 12.005 7.611 -24.686 1.00 96.62 83 PHE A O 1
ATOM 673 N N . GLY A 1 84 ? 11.915 6.487 -22.742 1.00 95.94 84 GLY A N 1
ATOM 674 C CA . GLY A 1 84 ? 10.557 6.000 -22.934 1.00 95.94 84 GLY A CA 1
ATOM 675 C C . GLY A 1 84 ? 9.526 7.128 -23.010 1.00 95.94 84 GLY A C 1
ATOM 676 O O . GLY A 1 84 ? 8.722 7.145 -23.937 1.00 95.94 84 GLY A O 1
ATOM 677 N N . LEU A 1 85 ? 9.583 8.116 -22.114 1.00 95.88 85 LEU A N 1
ATOM 678 C CA . LEU A 1 85 ? 8.652 9.254 -22.115 1.00 95.88 85 LEU A CA 1
ATOM 679 C C . LEU A 1 85 ? 8.708 10.074 -23.413 1.00 95.88 85 LEU A C 1
ATOM 681 O O . LEU A 1 85 ? 7.669 10.535 -23.888 1.00 95.88 85 LEU A O 1
ATOM 685 N N . LEU A 1 86 ? 9.900 10.223 -23.998 1.00 95.56 86 LEU A N 1
ATOM 686 C CA . LEU A 1 86 ? 10.101 10.969 -25.242 1.00 95.56 86 LEU A CA 1
ATOM 687 C C . LEU A 1 86 ? 9.703 10.173 -26.494 1.00 95.56 86 LEU A C 1
ATOM 689 O O . LEU A 1 86 ? 9.224 10.763 -27.460 1.00 95.56 86 LEU A O 1
ATOM 693 N N . ASN A 1 87 ? 9.907 8.851 -26.498 1.00 94.56 87 ASN A N 1
ATOM 694 C CA . ASN A 1 87 ? 9.872 8.053 -27.730 1.00 94.56 87 ASN A CA 1
ATOM 695 C C . ASN A 1 87 ? 8.728 7.032 -27.817 1.00 94.56 87 ASN A C 1
ATOM 697 O O . ASN A 1 87 ? 8.500 6.487 -28.899 1.00 94.56 87 ASN A O 1
ATOM 701 N N . ILE A 1 88 ? 8.032 6.732 -26.719 1.00 93.50 88 ILE A N 1
ATOM 702 C CA . ILE A 1 88 ? 6.927 5.760 -26.682 1.00 93.50 88 ILE A CA 1
ATOM 703 C C . ILE A 1 88 ? 5.599 6.487 -26.898 1.00 93.50 88 ILE A C 1
ATOM 705 O O . ILE A 1 88 ? 5.390 7.590 -26.402 1.00 93.50 88 ILE A O 1
ATOM 709 N N . LYS A 1 89 ? 4.674 5.882 -27.649 1.00 91.81 89 LYS A N 1
ATOM 710 C CA . LYS A 1 89 ? 3.328 6.444 -27.874 1.00 91.81 89 LYS A CA 1
ATOM 711 C C . LYS A 1 89 ? 2.256 5.846 -26.966 1.00 91.81 89 LYS A C 1
ATOM 713 O O . LYS A 1 89 ? 1.215 6.462 -26.799 1.00 91.81 89 LYS A O 1
ATOM 718 N N . ASP A 1 90 ? 2.509 4.672 -26.397 1.00 93.88 90 ASP A N 1
ATOM 719 C CA . ASP A 1 90 ? 1.579 4.000 -25.496 1.00 93.88 90 ASP A CA 1
ATOM 720 C C . ASP A 1 90 ? 1.371 4.824 -24.211 1.00 93.88 90 ASP A C 1
ATOM 722 O O . ASP A 1 90 ? 2.304 5.053 -23.435 1.00 93.88 90 ASP A O 1
ATOM 726 N N . GLU A 1 91 ? 0.137 5.289 -24.007 1.00 93.56 91 GLU A N 1
ATOM 727 C CA . GLU A 1 91 ? -0.241 6.157 -22.887 1.00 93.56 91 GLU A CA 1
ATOM 728 C C . GLU A 1 91 ? -0.175 5.443 -21.529 1.00 93.56 91 GLU A C 1
ATOM 730 O O . GLU A 1 91 ? 0.182 6.056 -20.519 1.00 93.56 91 GLU A O 1
ATOM 735 N N . LEU A 1 92 ? -0.455 4.135 -21.485 1.00 93.56 92 LEU A N 1
ATOM 736 C CA . LEU A 1 92 ? -0.359 3.357 -20.252 1.00 93.56 92 LEU A CA 1
ATOM 737 C C . LEU A 1 92 ? 1.105 3.237 -19.819 1.00 93.56 92 LEU A C 1
ATOM 739 O O . LEU A 1 92 ? 1.432 3.472 -18.654 1.00 93.56 92 LEU A O 1
ATOM 743 N N . ILE A 1 93 ? 1.996 2.922 -20.760 1.00 93.69 93 ILE A N 1
ATOM 744 C CA . ILE A 1 93 ? 3.434 2.836 -20.493 1.00 93.69 93 ILE A CA 1
ATOM 745 C C . ILE A 1 93 ? 3.987 4.209 -20.103 1.00 93.69 93 ILE A C 1
ATOM 747 O O . ILE A 1 93 ? 4.737 4.300 -19.132 1.00 93.69 93 ILE A O 1
ATOM 751 N N . LYS A 1 94 ? 3.577 5.289 -20.775 1.00 94.62 94 LYS A N 1
ATOM 752 C CA . LYS A 1 94 ? 3.942 6.657 -20.372 1.00 94.62 94 LYS A CA 1
ATOM 753 C C . LYS A 1 94 ? 3.512 6.985 -18.949 1.00 94.62 94 LYS A C 1
ATOM 755 O O . LYS A 1 94 ? 4.316 7.503 -18.180 1.00 94.62 94 LYS A O 1
ATOM 760 N N . SER A 1 95 ? 2.273 6.666 -18.577 1.00 92.44 95 SER A N 1
ATOM 761 C CA . SER A 1 95 ? 1.786 6.869 -17.210 1.00 92.44 95 SER A CA 1
ATOM 762 C C . SER A 1 95 ? 2.638 6.103 -16.192 1.00 92.44 95 SER A C 1
ATOM 764 O O . SER A 1 95 ? 3.060 6.671 -15.184 1.00 92.44 95 SER A O 1
ATOM 766 N N . GLN A 1 96 ? 2.985 4.847 -16.486 1.00 92.69 96 GLN A N 1
ATOM 767 C CA . GLN A 1 96 ? 3.864 4.042 -15.635 1.00 92.69 96 GLN A CA 1
ATOM 768 C C . GLN A 1 96 ? 5.278 4.630 -15.522 1.00 92.69 96 GLN A C 1
ATOM 770 O O . GLN A 1 96 ? 5.853 4.615 -14.435 1.00 92.69 96 GLN A O 1
ATOM 775 N N . LEU A 1 97 ? 5.831 5.165 -16.612 1.00 95.31 97 LEU A N 1
ATOM 776 C CA . LEU A 1 97 ? 7.143 5.814 -16.617 1.00 95.31 97 LEU A CA 1
ATOM 777 C C . LEU A 1 97 ? 7.143 7.163 -15.887 1.00 95.31 97 LEU A C 1
ATOM 779 O O . LEU A 1 97 ? 8.123 7.473 -15.220 1.00 95.31 97 LEU A O 1
ATOM 783 N N . ASN A 1 98 ? 6.055 7.934 -15.940 1.00 92.62 98 ASN A N 1
ATOM 784 C CA . ASN A 1 98 ? 5.907 9.148 -15.131 1.00 92.62 98 ASN A CA 1
ATOM 785 C C . ASN A 1 98 ? 5.895 8.819 -13.632 1.00 92.62 98 ASN A C 1
ATOM 787 O O . ASN A 1 98 ? 6.603 9.457 -12.858 1.00 92.62 98 ASN A O 1
ATOM 791 N N . ASN A 1 99 ? 5.174 7.767 -13.230 1.00 88.50 99 ASN A N 1
ATOM 792 C CA . ASN A 1 99 ? 5.216 7.289 -11.845 1.00 88.50 99 ASN A CA 1
ATOM 793 C C . ASN A 1 99 ? 6.631 6.819 -11.461 1.00 88.50 99 ASN A C 1
ATOM 795 O O . ASN A 1 99 ? 7.102 7.078 -10.357 1.00 88.50 99 ASN A O 1
ATOM 799 N N . ALA A 1 100 ? 7.329 6.134 -12.372 1.00 91.12 100 ALA A N 1
ATOM 800 C CA . ALA A 1 100 ? 8.711 5.710 -12.159 1.00 91.12 100 ALA A CA 1
ATOM 801 C C . ALA A 1 100 ? 9.673 6.905 -12.025 1.00 91.12 100 ALA A C 1
ATOM 803 O O . ALA A 1 100 ? 10.601 6.845 -11.220 1.00 91.12 100 ALA A O 1
ATOM 804 N N . LEU A 1 101 ? 9.440 7.992 -12.770 1.00 92.56 101 LEU A N 1
ATOM 805 C CA . LEU A 1 101 ? 10.221 9.224 -12.680 1.00 92.56 101 LEU A CA 1
ATOM 806 C C . LEU A 1 101 ? 10.105 9.842 -11.287 1.00 92.56 101 LEU A C 1
ATOM 808 O O . LEU A 1 101 ? 11.132 10.130 -10.678 1.00 92.56 101 LEU A O 1
ATOM 812 N N . GLU A 1 102 ? 8.884 9.980 -10.768 1.00 87.75 102 GLU A N 1
ATOM 813 C CA . GLU A 1 102 ? 8.630 10.505 -9.421 1.00 87.75 102 GLU A CA 1
ATOM 814 C C . GLU A 1 102 ? 9.403 9.712 -8.355 1.00 87.75 102 GLU A C 1
ATOM 816 O O . GLU A 1 102 ? 10.108 10.298 -7.535 1.00 87.75 102 GLU A O 1
ATOM 821 N N . LEU A 1 103 ? 9.364 8.376 -8.439 1.00 87.31 103 LEU A N 1
ATOM 822 C CA . LEU A 1 103 ? 10.120 7.494 -7.541 1.00 87.31 103 LEU A CA 1
ATOM 823 C C . LEU A 1 103 ? 11.636 7.655 -7.710 1.00 87.31 103 LEU A C 1
ATOM 825 O O . LEU A 1 103 ? 12.373 7.678 -6.731 1.00 87.31 103 LEU A O 1
ATOM 829 N N . SER A 1 104 ? 12.124 7.776 -8.944 1.00 90.62 104 SER A N 1
ATOM 830 C CA . SER A 1 104 ? 13.559 7.961 -9.190 1.00 90.62 104 SER A CA 1
ATOM 831 C C . SER A 1 104 ? 14.082 9.279 -8.609 1.00 90.62 104 SER A C 1
ATOM 833 O O . SER A 1 104 ? 15.210 9.335 -8.130 1.00 90.62 104 SER A O 1
ATOM 835 N N . VAL A 1 105 ? 13.263 10.335 -8.631 1.00 88.38 105 VAL A N 1
ATOM 836 C CA . VAL A 1 105 ? 13.630 11.656 -8.112 1.00 88.38 105 VAL A CA 1
ATOM 837 C C . VAL A 1 105 ? 13.677 11.640 -6.587 1.00 88.38 105 VAL A C 1
ATOM 839 O O . VAL A 1 105 ? 14.590 12.234 -6.017 1.00 88.38 105 VAL A O 1
ATOM 842 N N . SER A 1 106 ? 12.754 10.936 -5.919 1.00 84.69 106 SER A N 1
ATOM 843 C CA . SER A 1 106 ? 12.751 10.852 -4.451 1.00 84.69 106 SER A CA 1
ATOM 844 C C . SER A 1 106 ? 13.962 10.107 -3.885 1.00 84.69 106 SER A C 1
ATOM 846 O O . SER A 1 106 ? 14.362 10.380 -2.761 1.00 84.69 106 SER A O 1
ATOM 848 N N . MET A 1 107 ? 14.563 9.203 -4.665 1.00 87.00 107 MET A N 1
ATOM 849 C CA . MET A 1 107 ? 15.736 8.411 -4.268 1.00 87.00 107 M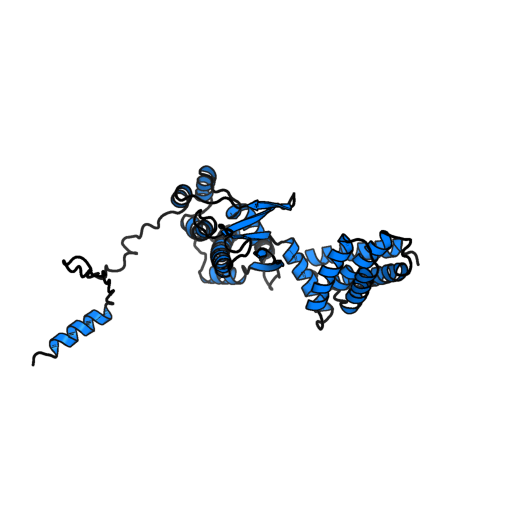ET A CA 1
ATOM 850 C C . MET A 1 107 ? 17.067 9.005 -4.752 1.00 87.00 107 MET A C 1
ATOM 852 O O . MET A 1 107 ? 18.115 8.361 -4.664 1.00 87.00 107 MET A O 1
ATOM 856 N N . ASN A 1 108 ? 17.045 10.220 -5.306 1.00 79.38 108 ASN A N 1
ATOM 857 C CA . ASN A 1 108 ? 18.244 10.839 -5.848 1.00 79.38 108 ASN A CA 1
ATOM 858 C C . ASN A 1 108 ? 19.238 11.158 -4.713 1.00 79.38 108 ASN A C 1
ATOM 860 O O . ASN A 1 108 ? 18.850 11.714 -3.686 1.00 79.38 108 ASN A O 1
ATOM 864 N N . ASN A 1 109 ? 20.523 10.850 -4.914 1.00 83.06 109 ASN A N 1
ATOM 865 C CA . ASN A 1 109 ? 21.617 10.999 -3.932 1.00 83.06 109 ASN A CA 1
ATOM 866 C C . ASN A 1 109 ? 21.652 9.981 -2.771 1.00 83.06 109 ASN A C 1
ATOM 868 O O . ASN A 1 109 ? 22.350 10.208 -1.782 1.00 83.06 109 ASN A O 1
ATOM 872 N N . ILE A 1 110 ? 20.944 8.857 -2.883 1.00 88.88 110 ILE A N 1
ATOM 873 C CA . ILE A 1 110 ? 21.039 7.732 -1.940 1.00 88.88 110 ILE A CA 1
ATOM 874 C C . ILE A 1 110 ? 21.954 6.647 -2.540 1.00 88.88 110 ILE A C 1
ATOM 876 O O . ILE A 1 110 ? 22.047 6.518 -3.762 1.00 88.88 110 ILE A O 1
ATOM 880 N N . SER A 1 111 ? 22.661 5.868 -1.708 1.00 89.81 111 SER A N 1
ATOM 881 C CA . SER A 1 111 ? 23.478 4.754 -2.214 1.00 89.81 111 SER A CA 1
ATOM 882 C C . SER A 1 111 ? 22.604 3.704 -2.922 1.00 89.81 111 SER A C 1
ATOM 884 O O . SER A 1 111 ? 21.448 3.523 -2.534 1.00 89.81 111 SER A O 1
ATOM 886 N N . PRO A 1 112 ? 23.123 2.961 -3.921 1.00 87.81 112 PRO A N 1
ATOM 887 C CA . PRO A 1 112 ? 22.324 1.969 -4.646 1.00 87.81 112 PRO A CA 1
ATOM 888 C C . PRO A 1 112 ? 21.679 0.909 -3.744 1.00 87.81 112 PRO A C 1
ATOM 890 O O . PRO A 1 112 ? 20.532 0.521 -3.950 1.00 87.81 112 PRO A O 1
ATOM 893 N N . GLU A 1 113 ? 22.388 0.468 -2.707 1.00 87.25 113 GLU A N 1
ATOM 894 C CA . GLU A 1 113 ? 21.878 -0.508 -1.738 1.00 87.25 113 GLU A CA 1
ATOM 895 C C . GLU A 1 113 ? 20.696 0.059 -0.945 1.00 87.25 113 GLU A C 1
ATOM 897 O O . GLU A 1 113 ? 19.648 -0.582 -0.847 1.00 87.25 113 GLU A O 1
ATOM 902 N N . ALA A 1 114 ? 20.830 1.286 -0.431 1.00 86.75 114 ALA A N 1
ATOM 903 C CA . ALA A 1 114 ? 19.772 1.944 0.325 1.00 86.75 114 ALA A CA 1
ATOM 904 C C . ALA A 1 114 ? 18.578 2.321 -0.568 1.00 86.75 114 ALA A C 1
ATOM 906 O O . ALA A 1 114 ? 17.439 2.097 -0.169 1.00 86.75 114 ALA A O 1
ATOM 907 N N . ALA A 1 115 ? 18.816 2.783 -1.799 1.00 86.12 115 ALA A N 1
ATOM 908 C CA . ALA A 1 115 ? 17.766 3.083 -2.771 1.00 86.12 115 ALA A CA 1
ATOM 909 C C . ALA A 1 115 ? 16.990 1.821 -3.190 1.00 86.12 115 ALA A C 1
ATOM 911 O O . ALA A 1 115 ? 15.761 1.831 -3.247 1.00 86.12 115 ALA A O 1
ATOM 912 N N . SER A 1 116 ? 17.689 0.704 -3.422 1.00 88.94 116 SER A N 1
ATOM 913 C CA . SER A 1 116 ? 17.058 -0.603 -3.640 1.00 88.94 116 SER A CA 1
ATOM 914 C C . SER A 1 116 ? 16.209 -1.014 -2.436 1.00 88.94 116 SER A C 1
ATOM 916 O O . SER A 1 116 ? 15.053 -1.417 -2.596 1.00 88.94 116 SER A O 1
ATOM 918 N N . GLY A 1 117 ? 16.762 -0.894 -1.225 1.00 85.19 117 GLY A N 1
ATOM 919 C CA . GLY A 1 117 ? 16.052 -1.187 0.016 1.00 85.19 117 GLY A CA 1
ATOM 920 C C . GLY A 1 117 ? 14.765 -0.373 0.144 1.00 85.19 117 GLY A C 1
ATOM 921 O O . GLY A 1 117 ? 13.695 -0.948 0.335 1.00 85.19 117 GLY A O 1
ATOM 922 N N . GLU A 1 118 ? 14.848 0.944 -0.044 1.00 85.44 118 GLU A N 1
ATOM 923 C CA . GLU A 1 118 ? 13.718 1.869 0.035 1.00 85.44 118 GLU A CA 1
ATOM 924 C C . GLU A 1 118 ? 12.648 1.566 -1.021 1.00 85.44 118 GLU A C 1
ATOM 926 O O . GLU A 1 118 ? 11.473 1.398 -0.682 1.00 85.44 118 GLU A O 1
ATOM 931 N N . PHE A 1 119 ? 13.037 1.408 -2.291 1.00 85.88 119 PHE A N 1
ATOM 932 C CA . PHE A 1 119 ? 12.104 1.099 -3.375 1.00 85.88 119 PHE A CA 1
ATOM 933 C C . PHE A 1 119 ? 11.342 -0.204 -3.120 1.00 85.88 119 PHE A C 1
ATOM 935 O O . PHE A 1 119 ? 10.116 -0.277 -3.269 1.00 85.88 119 PHE A O 1
ATOM 942 N N . ASN A 1 120 ? 12.068 -1.257 -2.743 1.00 84.75 120 ASN A N 1
ATOM 943 C CA . ASN A 1 120 ? 11.488 -2.573 -2.513 1.00 84.75 120 ASN A CA 1
ATOM 944 C C . ASN A 1 120 ? 10.610 -2.584 -1.255 1.00 84.75 120 ASN A C 1
ATOM 946 O O . ASN A 1 120 ? 9.508 -3.137 -1.290 1.00 84.75 120 ASN A O 1
ATOM 950 N N . TYR A 1 121 ? 11.040 -1.909 -0.187 1.00 84.12 121 TYR A N 1
ATOM 951 C CA . TYR A 1 121 ? 10.253 -1.727 1.031 1.00 84.12 121 TYR A CA 1
ATOM 952 C C . TYR A 1 121 ? 8.932 -1.000 0.754 1.00 84.12 121 TYR A C 1
ATOM 954 O O . TYR A 1 121 ? 7.863 -1.516 1.086 1.00 84.12 121 TYR A O 1
ATOM 962 N N . ILE A 1 122 ? 8.977 0.150 0.073 1.00 82.06 122 ILE A N 1
ATOM 963 C CA . ILE A 1 122 ? 7.781 0.932 -0.269 1.00 82.06 122 ILE A CA 1
ATOM 964 C C . ILE A 1 122 ? 6.829 0.121 -1.153 1.00 82.06 122 ILE A C 1
ATOM 966 O O . ILE A 1 122 ? 5.614 0.165 -0.959 1.00 82.06 122 ILE A O 1
ATOM 970 N N . ASN A 1 123 ? 7.344 -0.644 -2.115 1.00 82.06 123 ASN A N 1
ATOM 971 C CA . ASN A 1 123 ? 6.491 -1.469 -2.967 1.00 82.06 123 ASN A CA 1
ATOM 972 C C . ASN A 1 123 ? 5.812 -2.606 -2.205 1.00 82.06 123 ASN A C 1
ATOM 974 O O . ASN A 1 123 ? 4.623 -2.839 -2.419 1.00 82.06 123 ASN A O 1
ATOM 978 N N . LEU A 1 124 ? 6.525 -3.281 -1.302 1.00 81.44 124 LEU A N 1
ATOM 979 C CA . LEU A 1 124 ? 5.929 -4.292 -0.429 1.00 81.44 124 LEU A CA 1
ATOM 980 C C . LEU A 1 124 ? 4.876 -3.674 0.500 1.00 81.44 124 LEU A C 1
ATOM 982 O O . LEU A 1 124 ? 3.791 -4.235 0.652 1.00 81.44 124 LEU A O 1
ATOM 986 N N . LEU A 1 125 ? 5.142 -2.486 1.056 1.00 82.75 125 LEU A N 1
ATOM 987 C CA . LEU A 1 125 ? 4.151 -1.736 1.831 1.00 82.75 125 LEU A CA 1
ATOM 988 C C . LEU A 1 125 ? 2.902 -1.426 1.000 1.00 82.75 125 LEU A C 1
ATOM 990 O O . LEU A 1 125 ? 1.789 -1.625 1.474 1.00 82.75 125 LEU A O 1
ATOM 994 N N . ARG A 1 126 ? 3.063 -0.958 -0.243 1.00 82.62 126 ARG A N 1
ATOM 995 C CA . ARG A 1 126 ? 1.941 -0.658 -1.149 1.00 82.62 126 ARG A CA 1
ATOM 996 C C . ARG A 1 126 ? 1.131 -1.906 -1.491 1.00 82.62 126 ARG A C 1
ATOM 998 O O . ARG A 1 126 ? -0.092 -1.845 -1.458 1.00 82.62 126 ARG A O 1
ATOM 1005 N N . GLN A 1 127 ? 1.785 -3.037 -1.749 1.00 81.25 127 GLN A N 1
ATOM 1006 C CA . GLN A 1 127 ? 1.104 -4.314 -2.003 1.00 81.25 127 GLN A CA 1
ATOM 1007 C C . GLN A 1 127 ? 0.286 -4.798 -0.802 1.00 81.25 127 GLN A C 1
ATOM 1009 O O . GLN A 1 127 ? -0.751 -5.424 -0.983 1.00 81.25 127 GLN A O 1
ATOM 1014 N N . ARG A 1 128 ? 0.738 -4.493 0.417 1.00 83.38 128 ARG A N 1
ATOM 1015 C CA . ARG A 1 128 ? 0.046 -4.837 1.669 1.00 83.38 128 ARG A CA 1
ATOM 1016 C C . ARG A 1 128 ? -0.904 -3.742 2.156 1.00 83.38 128 ARG A C 1
ATOM 1018 O O . ARG A 1 128 ? -1.471 -3.861 3.242 1.00 83.38 128 ARG A O 1
ATOM 1025 N N . SER A 1 129 ? -1.044 -2.654 1.401 1.00 86.81 129 SER A N 1
ATOM 1026 C CA . SER A 1 129 ? -1.830 -1.506 1.831 1.00 86.81 129 SER A CA 1
ATOM 1027 C C . SER A 1 129 ? -3.309 -1.671 1.521 1.00 86.81 129 SER A C 1
ATOM 1029 O O . SER A 1 129 ? -3.699 -2.291 0.537 1.00 86.81 129 SER A O 1
ATOM 1031 N N . VAL A 1 130 ? -4.137 -1.064 2.363 1.00 88.38 130 VAL A N 1
ATOM 1032 C CA . VAL A 1 130 ? -5.565 -0.901 2.110 1.00 88.38 130 VAL A CA 1
ATOM 1033 C C . VAL A 1 130 ? -5.802 0.515 1.605 1.00 88.38 130 VAL A C 1
ATOM 1035 O O . VAL A 1 130 ? -5.375 1.487 2.235 1.00 88.38 130 VAL A O 1
ATOM 1038 N N . HIS A 1 131 ? -6.480 0.628 0.467 1.00 89.31 131 HIS A N 1
ATOM 1039 C CA . HIS A 1 131 ? -6.742 1.896 -0.205 1.00 89.31 131 HIS A CA 1
ATOM 1040 C C . HIS A 1 131 ? -8.037 2.528 0.305 1.00 89.31 131 HIS A C 1
ATOM 1042 O O . HIS A 1 131 ? -9.124 2.004 0.065 1.00 89.31 131 HIS A O 1
ATOM 1048 N N . TYR A 1 132 ? -7.923 3.687 0.950 1.00 90.44 132 TYR A N 1
ATOM 1049 C CA . TYR A 1 132 ? -9.039 4.462 1.476 1.00 90.44 132 TYR A CA 1
ATOM 1050 C C . TYR A 1 132 ? -9.231 5.777 0.718 1.00 90.44 132 TYR A C 1
ATOM 1052 O O . TYR A 1 132 ? -8.309 6.352 0.132 1.00 90.44 132 TYR A O 1
ATOM 1060 N N . ILE A 1 133 ? -10.462 6.279 0.754 1.00 90.50 133 ILE A N 1
ATOM 1061 C CA . ILE A 1 133 ? -10.835 7.586 0.221 1.00 90.50 133 ILE A CA 1
ATOM 1062 C C . ILE A 1 133 ? -11.690 8.303 1.252 1.00 90.50 133 ILE A C 1
ATOM 1064 O O . ILE A 1 133 ? -12.721 7.782 1.669 1.00 90.50 133 ILE A O 1
ATOM 1068 N N . ILE A 1 134 ? -11.308 9.521 1.620 1.00 89.50 134 ILE A N 1
ATOM 1069 C CA . ILE A 1 134 ? -12.170 10.420 2.387 1.00 89.50 134 ILE A CA 1
ATOM 1070 C C . ILE A 1 134 ? -12.807 11.410 1.416 1.00 89.50 134 ILE A C 1
ATOM 1072 O O . ILE A 1 134 ? -12.115 12.169 0.732 1.00 89.50 134 ILE A O 1
ATOM 1076 N N . GLU A 1 135 ? -14.137 11.400 1.365 1.00 88.12 135 GLU A N 1
ATOM 1077 C CA . GLU A 1 135 ? -14.939 12.364 0.609 1.00 88.12 135 GLU A CA 1
ATOM 1078 C C . GLU A 1 135 ? -15.835 13.154 1.572 1.00 88.12 135 GLU A C 1
ATOM 1080 O O . GLU A 1 135 ? -16.352 12.579 2.533 1.00 88.12 135 GLU A O 1
ATOM 1085 N N . PRO A 1 136 ? -16.067 14.455 1.348 1.00 87.25 136 PRO A N 1
ATOM 1086 C CA . PRO A 1 136 ? -16.969 15.223 2.195 1.00 87.25 136 PRO A CA 1
ATOM 1087 C C . PRO A 1 136 ? -18.406 14.690 2.081 1.00 87.25 136 PRO A C 1
ATOM 1089 O O . PRO A 1 136 ? -18.878 14.306 1.011 1.00 87.25 136 PRO A O 1
ATOM 1092 N N . ALA A 1 137 ? -19.133 14.668 3.199 1.00 86.69 137 ALA A N 1
ATOM 1093 C CA . ALA A 1 137 ? -20.526 14.228 3.224 1.00 86.69 137 ALA A CA 1
ATOM 1094 C C . ALA A 1 137 ? -21.444 15.226 2.503 1.00 86.69 137 ALA A C 1
ATOM 1096 O O . ALA A 1 137 ? -22.434 14.813 1.899 1.00 86.69 137 ALA A O 1
ATOM 1097 N N . SER A 1 138 ? -21.082 16.513 2.555 1.00 82.06 138 SER A N 1
ATOM 1098 C CA . SER A 1 138 ? -21.707 17.606 1.814 1.00 82.06 138 SER A CA 1
ATOM 1099 C C . SER A 1 138 ? -20.659 18.285 0.922 1.00 82.06 138 SER A C 1
ATOM 1101 O O . SER A 1 138 ? -19.643 18.746 1.448 1.00 82.06 138 SER A O 1
ATOM 1103 N N . PRO A 1 139 ? -20.865 18.375 -0.403 1.00 73.38 139 PRO A N 1
ATOM 1104 C CA . PRO A 1 139 ? -19.853 18.844 -1.348 1.00 73.38 139 PRO A CA 1
ATOM 1105 C C . PRO A 1 139 ? -19.762 20.381 -1.423 1.00 73.38 139 PRO A C 1
ATOM 1107 O O . PRO A 1 139 ? -19.693 20.946 -2.511 1.00 73.38 139 PRO A O 1
ATOM 1110 N N . ILE A 1 140 ? -19.749 21.073 -0.276 1.00 71.00 140 ILE A N 1
ATOM 1111 C CA . ILE A 1 140 ? -19.696 22.549 -0.200 1.00 71.00 140 ILE A CA 1
ATOM 1112 C C . ILE A 1 140 ? -18.449 23.093 -0.921 1.00 71.00 140 ILE A C 1
ATOM 1114 O O . ILE A 1 140 ? -18.520 24.099 -1.620 1.00 71.00 140 ILE A O 1
ATOM 1118 N N . HIS A 1 141 ? -17.321 22.385 -0.808 1.00 70.56 141 HIS A N 1
ATOM 1119 C CA . HIS A 1 141 ? -16.064 22.687 -1.503 1.00 70.56 141 HIS A CA 1
ATOM 1120 C C . HIS A 1 141 ? -15.698 21.586 -2.517 1.00 70.56 141 HIS A C 1
ATOM 1122 O O . HIS A 1 141 ? -14.535 21.192 -2.649 1.00 70.56 141 HIS A O 1
ATOM 1128 N N . GLY A 1 142 ? -16.704 21.038 -3.207 1.00 72.94 142 GLY A N 1
ATOM 1129 C CA . GLY A 1 142 ? -16.533 19.926 -4.142 1.00 72.94 142 GLY A CA 1
ATOM 1130 C C . GLY A 1 142 ? -16.166 18.619 -3.431 1.00 72.94 142 GLY A C 1
ATOM 1131 O O . GLY A 1 142 ? -16.782 18.262 -2.431 1.00 72.94 142 GLY A O 1
ATOM 1132 N N . LYS A 1 143 ? -15.170 17.891 -3.954 1.00 75.69 143 LYS A N 1
ATOM 1133 C CA . LYS A 1 143 ? -14.670 16.616 -3.389 1.00 75.69 143 LYS A CA 1
ATOM 1134 C C . LYS A 1 143 ? -13.487 16.786 -2.425 1.00 75.69 143 LYS A C 1
ATOM 1136 O O . LYS A 1 143 ? -12.877 15.800 -2.013 1.00 75.69 143 LYS A O 1
ATOM 1141 N N . SER A 1 144 ? -13.156 18.023 -2.070 1.00 76.88 144 SER A N 1
ATOM 1142 C CA . SER A 1 144 ? -12.041 18.338 -1.179 1.00 76.88 144 SER A CA 1
ATOM 1143 C C . SER A 1 144 ? -12.329 17.870 0.250 1.00 76.88 144 SER A C 1
ATOM 1145 O O . SER A 1 144 ? -13.412 18.116 0.779 1.00 76.88 144 SER A O 1
ATOM 1147 N N . ALA A 1 145 ? -11.354 17.221 0.885 1.00 82.69 145 ALA A N 1
ATOM 1148 C CA . ALA A 1 145 ? -11.405 16.877 2.304 1.00 82.69 145 ALA A CA 1
ATOM 1149 C C . ALA A 1 145 ? -10.688 17.961 3.121 1.00 82.69 145 ALA A C 1
ATOM 1151 O O . ALA A 1 145 ? -9.610 18.412 2.728 1.00 82.69 145 ALA A O 1
ATOM 1152 N N . SER A 1 146 ? -11.266 18.385 4.247 1.00 85.38 146 SER A N 1
ATOM 1153 C CA . SER A 1 146 ? -10.586 19.318 5.151 1.00 85.38 146 SER A CA 1
ATOM 1154 C C . SER A 1 146 ? -9.539 18.593 6.001 1.00 85.38 146 SER A C 1
ATOM 1156 O O . SER A 1 146 ? -9.647 17.392 6.260 1.00 85.38 146 SER A O 1
ATOM 1158 N N . LEU A 1 147 ? -8.545 19.334 6.497 1.00 86.00 147 LEU A N 1
ATOM 1159 C CA . LEU A 1 147 ? -7.562 18.794 7.445 1.00 86.00 147 LEU A CA 1
ATOM 1160 C C . LEU A 1 147 ? -8.226 18.267 8.725 1.00 86.00 147 LEU A C 1
ATOM 1162 O O . LEU A 1 147 ? -7.758 17.288 9.296 1.00 86.00 147 LEU A O 1
ATOM 1166 N N . GLU A 1 148 ? -9.342 18.865 9.147 1.00 88.06 148 GLU A N 1
ATOM 1167 C CA . GLU A 1 148 ? -10.128 18.380 10.285 1.00 88.06 148 GLU A CA 1
ATOM 1168 C C . GLU A 1 148 ? -10.743 17.002 10.018 1.00 88.06 148 GLU A C 1
ATOM 1170 O O . GLU A 1 148 ? -10.687 16.143 10.893 1.00 88.06 148 GLU A O 1
ATOM 1175 N N . MET A 1 149 ? -11.266 16.755 8.808 1.00 89.06 149 MET A N 1
ATOM 1176 C CA . MET A 1 149 ? -11.781 15.433 8.420 1.00 89.06 149 MET A CA 1
ATOM 1177 C C . MET A 1 149 ? -10.669 14.379 8.438 1.00 89.06 149 MET A C 1
ATOM 1179 O O . MET A 1 149 ? -10.866 13.277 8.943 1.00 89.06 149 MET A O 1
ATOM 1183 N N . ILE A 1 150 ? -9.489 14.730 7.913 1.00 89.44 150 ILE A N 1
ATOM 1184 C CA . ILE A 1 150 ? -8.318 13.842 7.890 1.00 89.44 150 ILE A CA 1
ATOM 1185 C C . ILE A 1 150 ? -7.850 13.545 9.318 1.00 89.44 150 ILE A C 1
ATOM 1187 O O . ILE A 1 150 ? -7.607 12.385 9.650 1.00 89.44 150 ILE A O 1
ATOM 1191 N N . LYS A 1 151 ? -7.756 14.566 10.175 1.00 91.19 151 LYS A N 1
ATOM 1192 C C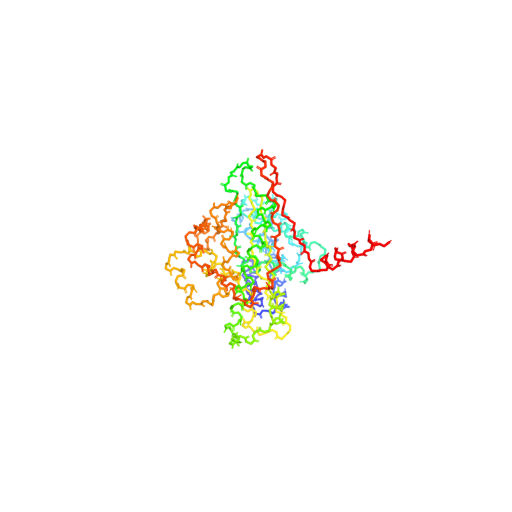A . LYS A 1 151 ? -7.372 14.419 11.582 1.00 91.19 151 LYS A CA 1
ATOM 1193 C C . LYS A 1 151 ? -8.353 13.525 12.342 1.00 91.19 151 LYS A C 1
ATOM 1195 O O . LYS A 1 151 ? -7.919 12.556 12.957 1.00 91.19 151 LYS A O 1
ATOM 1200 N N . ASP A 1 152 ? -9.652 13.820 12.271 1.00 91.94 152 ASP A N 1
ATOM 1201 C CA . ASP A 1 152 ? -10.698 13.061 12.970 1.00 91.94 152 ASP A CA 1
ATOM 1202 C C . ASP A 1 152 ? -10.697 11.580 12.567 1.00 91.94 152 ASP A C 1
ATOM 1204 O O . ASP A 1 152 ? -10.716 10.695 13.432 1.00 91.94 152 ASP A O 1
ATOM 1208 N N . PHE A 1 153 ? -10.592 11.311 11.259 1.00 93.19 153 PHE A N 1
ATOM 1209 C CA . PHE A 1 153 ? -10.450 9.952 10.748 1.00 93.19 153 PHE A CA 1
ATOM 1210 C C . PHE A 1 153 ? -9.182 9.292 11.290 1.00 93.19 153 PHE A C 1
ATOM 1212 O O . PHE A 1 153 ? -9.263 8.208 11.860 1.00 93.19 153 PHE A O 1
ATOM 1219 N N . THR A 1 154 ? -8.021 9.934 11.134 1.00 91.19 154 THR A N 1
ATOM 1220 C CA . THR A 1 154 ? -6.721 9.323 11.447 1.00 91.19 154 THR A CA 1
ATOM 1221 C C . THR A 1 154 ? -6.602 9.004 12.935 1.00 91.19 154 THR A C 1
ATOM 1223 O O . THR A 1 154 ? -6.202 7.899 13.292 1.00 91.19 154 THR A O 1
ATOM 1226 N N . GLU A 1 155 ? -7.011 9.921 13.816 1.00 92.88 155 GLU A N 1
ATOM 1227 C CA . GLU A 1 155 ? -6.975 9.711 15.268 1.00 92.88 155 GLU A CA 1
ATOM 1228 C C . GLU A 1 155 ? -7.889 8.564 15.711 1.00 92.88 155 GLU A C 1
ATOM 1230 O O . GLU A 1 155 ? -7.495 7.722 16.521 1.00 92.88 155 GLU A O 1
ATOM 1235 N N . SER A 1 156 ? -9.120 8.524 15.199 1.00 94.25 156 SER A N 1
ATOM 1236 C CA . SER A 1 156 ? -10.091 7.498 15.580 1.00 94.25 156 SER A CA 1
ATOM 1237 C C . SER A 1 156 ? -9.749 6.140 14.963 1.00 94.25 156 SER A C 1
ATOM 1239 O O . SER A 1 156 ? -9.804 5.121 15.649 1.00 94.25 156 SER A O 1
ATOM 1241 N N . TYR A 1 157 ? -9.338 6.112 13.6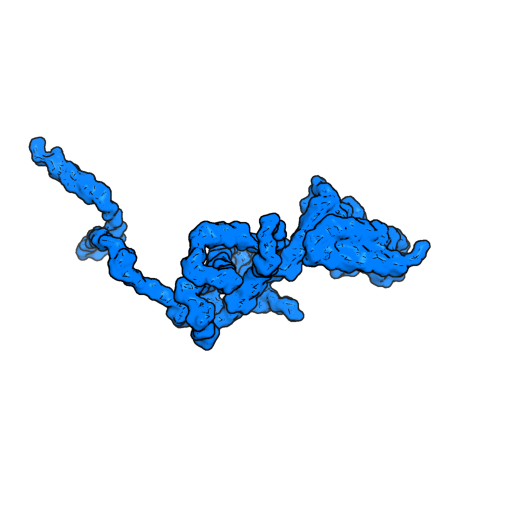95 1.00 94.31 157 TYR A N 1
ATOM 1242 C CA . TYR A 1 157 ? -8.880 4.900 13.021 1.00 94.31 157 TYR A CA 1
ATOM 1243 C C . TYR A 1 157 ? -7.684 4.285 13.749 1.00 94.31 157 TYR A C 1
ATOM 1245 O O . TYR A 1 157 ? -7.704 3.097 14.060 1.00 94.31 157 TYR A O 1
ATOM 1253 N N . LEU A 1 158 ? -6.676 5.099 14.085 1.00 92.88 158 LEU A N 1
ATOM 1254 C CA . LEU A 1 158 ? -5.474 4.637 14.773 1.00 92.88 158 LEU A CA 1
ATOM 1255 C C . LEU A 1 158 ? -5.793 4.051 16.152 1.00 92.88 158 LEU A C 1
ATOM 1257 O O . LEU A 1 158 ? -5.282 2.986 16.488 1.00 92.88 158 LEU A O 1
ATOM 1261 N N . LYS A 1 159 ? -6.669 4.705 16.929 1.00 93.69 159 LYS A N 1
ATOM 1262 C CA . LYS A 1 159 ? -7.124 4.188 18.232 1.00 93.69 159 LYS A CA 1
ATOM 1263 C C . LYS A 1 159 ? -7.800 2.824 18.097 1.00 93.69 159 LYS A C 1
ATOM 1265 O O . LYS A 1 159 ? -7.434 1.894 18.805 1.00 93.69 159 LYS A O 1
ATOM 1270 N N . SER A 1 160 ? -8.736 2.699 17.155 1.00 94.62 160 SER A N 1
ATOM 1271 C CA . SER A 1 160 ? -9.461 1.446 16.917 1.00 94.62 160 SER A CA 1
ATOM 1272 C C . SER A 1 160 ? -8.531 0.316 16.459 1.00 94.62 160 SER A C 1
ATOM 1274 O O . SER A 1 160 ? -8.574 -0.785 17.006 1.00 94.62 160 SER A O 1
ATOM 1276 N N . LEU A 1 161 ? -7.637 0.604 15.506 1.00 93.94 161 LEU A N 1
ATOM 1277 C CA . LEU A 1 161 ? -6.671 -0.361 14.980 1.00 93.94 161 LEU A CA 1
ATOM 1278 C C . LEU A 1 161 ? -5.716 -0.862 16.069 1.00 93.94 161 LEU A C 1
ATOM 1280 O O . LEU A 1 161 ? -5.443 -2.057 16.138 1.00 93.94 161 LEU A O 1
ATOM 1284 N N . LYS A 1 162 ? -5.210 0.036 16.920 1.00 91.88 162 LYS A N 1
ATOM 1285 C CA . LYS A 1 162 ? -4.302 -0.321 18.018 1.00 91.88 162 LYS A CA 1
ATOM 1286 C C . LYS A 1 162 ? -4.989 -1.191 19.065 1.00 91.88 162 LYS A C 1
ATOM 1288 O O . LYS A 1 162 ? -4.426 -2.209 19.455 1.00 91.88 162 LYS A O 1
ATOM 1293 N N . ALA A 1 163 ? -6.217 -0.850 19.456 1.00 91.44 163 ALA A N 1
ATOM 1294 C CA . ALA A 1 163 ? -7.016 -1.684 20.353 1.00 91.44 163 ALA A CA 1
ATOM 1295 C C . ALA A 1 163 ? -7.257 -3.085 19.762 1.00 91.44 163 ALA A C 1
ATOM 1297 O O . ALA A 1 163 ? -7.085 -4.093 20.445 1.00 91.44 163 ALA A O 1
ATOM 1298 N N . TYR A 1 164 ? -7.575 -3.155 18.466 1.00 93.38 164 TYR A N 1
ATOM 1299 C CA . TYR A 1 164 ? -7.754 -4.422 17.759 1.00 93.38 164 TYR A CA 1
ATOM 1300 C C . TYR A 1 164 ? -6.464 -5.245 17.716 1.00 93.38 164 TYR A C 1
ATOM 1302 O O . TYR A 1 164 ? -6.493 -6.453 17.947 1.00 93.38 164 TYR A O 1
ATOM 1310 N N . ALA A 1 165 ? -5.327 -4.597 17.455 1.00 89.75 165 ALA A N 1
ATOM 1311 C CA . ALA A 1 165 ? -4.033 -5.257 17.482 1.00 89.75 165 ALA A CA 1
ATOM 1312 C C . ALA A 1 165 ? -3.770 -5.858 18.868 1.00 89.75 165 ALA A C 1
ATOM 1314 O O . ALA A 1 165 ? -3.539 -7.058 18.960 1.00 89.75 165 ALA A O 1
ATOM 1315 N N . ILE A 1 166 ? -3.896 -5.072 19.943 1.00 88.94 166 ILE A N 1
ATOM 1316 C CA . ILE A 1 166 ? -3.710 -5.552 21.322 1.00 88.94 166 ILE A CA 1
ATOM 1317 C C . ILE A 1 166 ? -4.588 -6.778 21.605 1.00 88.94 166 ILE A C 1
ATOM 1319 O O . ILE A 1 166 ? -4.076 -7.771 22.115 1.00 88.94 166 ILE A O 1
ATOM 1323 N N . SER A 1 167 ? -5.867 -6.748 21.218 1.00 88.38 167 SER A N 1
ATOM 1324 C CA . SER A 1 167 ? -6.781 -7.891 21.361 1.00 88.38 167 SER A CA 1
ATOM 1325 C C . SER A 1 167 ? -6.242 -9.151 20.667 1.00 88.38 167 SER A C 1
ATOM 1327 O O . SER A 1 167 ? -6.063 -10.187 21.305 1.00 88.38 167 SER A O 1
ATOM 1329 N N . LYS A 1 168 ? -5.854 -9.060 19.386 1.00 88.88 168 LYS A N 1
ATOM 1330 C CA . LYS A 1 168 ? -5.295 -10.209 18.647 1.00 88.88 168 LYS A CA 1
ATOM 1331 C C . LYS A 1 168 ? -3.986 -10.722 19.239 1.00 88.88 168 LYS A C 1
ATOM 1333 O O . LYS A 1 168 ? -3.752 -11.927 19.244 1.00 88.88 168 LYS A O 1
ATOM 1338 N N . PHE A 1 169 ? -3.145 -9.826 19.740 1.00 83.94 169 PHE A N 1
ATOM 1339 C CA . PHE A 1 169 ? -1.904 -10.183 20.416 1.00 83.94 169 PHE A CA 1
ATOM 1340 C C . PHE A 1 169 ? -2.146 -10.935 21.727 1.00 83.94 169 PHE A C 1
ATOM 1342 O O . PHE A 1 169 ? -1.476 -11.937 21.973 1.00 83.94 169 PHE A O 1
ATOM 1349 N N . LYS A 1 170 ? -3.110 -10.488 22.544 1.00 82.69 170 LYS A N 1
ATOM 1350 C CA . LYS A 1 170 ? -3.510 -11.188 23.773 1.00 82.69 170 LYS A CA 1
ATOM 1351 C C . LYS A 1 170 ? -3.950 -12.617 23.467 1.00 82.69 170 LYS A C 1
ATOM 1353 O O . LYS A 1 170 ? -3.442 -13.546 24.088 1.00 82.69 170 LYS A O 1
ATOM 1358 N N . THR A 1 171 ? -4.821 -12.792 22.469 1.00 81.38 171 THR A N 1
ATOM 1359 C CA . THR A 1 171 ? -5.288 -14.119 22.036 1.00 81.38 171 THR A CA 1
ATOM 1360 C C . THR A 1 171 ? -4.145 -14.994 21.526 1.00 81.38 171 THR A C 1
ATOM 1362 O O . THR A 1 171 ? -4.088 -16.180 21.818 1.00 81.38 171 THR A O 1
ATOM 1365 N N . MET A 1 172 ? -3.222 -14.418 20.756 1.00 78.75 172 MET A N 1
ATOM 1366 C CA . MET A 1 172 ? -2.119 -15.152 20.137 1.00 78.75 172 MET A CA 1
ATOM 1367 C C . MET A 1 172 ? -1.091 -15.676 21.146 1.00 78.75 172 MET A C 1
ATOM 1369 O O . MET A 1 172 ? -0.502 -16.731 20.926 1.00 78.75 172 MET A O 1
ATOM 1373 N N . LEU A 1 173 ? -0.841 -14.926 22.218 1.00 74.38 173 LEU A N 1
ATOM 1374 C CA . LEU A 1 173 ? 0.121 -15.296 23.256 1.00 74.38 173 LEU A CA 1
ATOM 1375 C C . LEU A 1 173 ? -0.532 -16.034 24.437 1.00 74.38 173 LEU A C 1
ATOM 1377 O O . LEU A 1 173 ? 0.173 -16.355 25.388 1.00 74.38 173 LEU A O 1
ATOM 1381 N N . ASP A 1 174 ? -1.846 -16.285 24.371 1.00 70.44 174 ASP A N 1
ATOM 1382 C CA . ASP A 1 174 ? -2.668 -16.880 25.436 1.00 70.44 174 ASP A CA 1
ATOM 1383 C C . ASP A 1 174 ? -2.487 -16.186 26.800 1.00 70.44 174 ASP A C 1
ATOM 1385 O O . ASP A 1 174 ? -2.506 -16.802 27.860 1.00 70.44 174 ASP A O 1
ATOM 1389 N N . LEU A 1 175 ? -2.261 -14.867 26.776 1.00 65.50 175 LEU A N 1
ATOM 1390 C CA . LEU A 1 175 ? -1.852 -14.102 27.961 1.00 65.50 175 LEU A CA 1
ATOM 1391 C C . LEU A 1 175 ? -3.012 -13.724 28.892 1.00 65.50 175 LEU A C 1
ATOM 1393 O O . LEU A 1 175 ? -2.768 -13.065 29.901 1.00 65.50 175 LEU A O 1
ATOM 1397 N N . GLY A 1 176 ? -4.256 -14.099 28.569 1.00 62.22 176 GLY A N 1
ATOM 1398 C CA . GLY A 1 176 ? -5.444 -13.747 29.357 1.00 62.22 176 GLY A CA 1
ATOM 1399 C C . GLY A 1 176 ? -5.426 -12.287 29.845 1.00 62.22 176 GLY A C 1
ATOM 1400 O O . GLY A 1 176 ? -5.199 -11.358 29.061 1.00 62.22 176 GLY A O 1
ATOM 1401 N N . ASP A 1 177 ? -5.605 -12.106 31.156 1.00 59.09 177 ASP A N 1
ATOM 1402 C CA . ASP A 1 177 ? -5.534 -10.811 31.850 1.00 59.09 177 ASP A CA 1
ATOM 1403 C C . ASP A 1 177 ? -4.127 -10.456 32.380 1.00 59.09 177 ASP A C 1
ATOM 1405 O O . ASP A 1 177 ? -3.917 -9.347 32.868 1.00 59.09 177 ASP A O 1
ATOM 1409 N N . GLU A 1 178 ? -3.121 -11.331 32.237 1.00 58.91 178 GLU A N 1
ATOM 1410 C CA . GLU A 1 178 ? -1.722 -11.066 32.646 1.00 58.91 178 GLU A CA 1
ATOM 1411 C C . GLU A 1 178 ? -0.986 -10.096 31.697 1.00 58.91 178 GLU A C 1
ATOM 1413 O O . GLU A 1 178 ? 0.221 -9.847 31.799 1.00 58.91 178 GLU A O 1
ATOM 1418 N N . PHE A 1 179 ? -1.717 -9.500 30.757 1.00 64.81 179 PHE A N 1
ATOM 1419 C CA . PHE A 1 179 ? -1.187 -8.557 29.792 1.00 64.81 179 PHE A CA 1
ATOM 1420 C C . PHE A 1 179 ? -0.795 -7.224 30.450 1.00 64.81 179 PHE A C 1
ATOM 1422 O O . PHE A 1 179 ? -1.628 -6.359 30.723 1.00 64.81 179 PHE A O 1
ATOM 1429 N N . SER A 1 180 ? 0.505 -7.030 30.680 1.00 67.00 180 SER A N 1
ATOM 1430 C CA . SER A 1 180 ? 1.007 -5.821 31.339 1.00 67.00 180 SER A CA 1
ATOM 1431 C C . SER A 1 180 ? 0.905 -4.557 30.469 1.00 67.00 180 SER A C 1
ATOM 1433 O O . SER A 1 180 ? 1.089 -4.574 29.248 1.00 67.00 180 SER A O 1
ATOM 1435 N N . THR A 1 181 ? 0.749 -3.401 31.119 1.00 70.25 181 THR A N 1
ATOM 1436 C CA . THR A 1 181 ? 0.810 -2.068 30.488 1.00 70.25 181 THR A CA 1
ATOM 1437 C C . THR A 1 181 ? 2.125 -1.823 29.733 1.00 70.25 181 THR A C 1
ATOM 1439 O O . THR A 1 181 ? 2.169 -1.028 28.794 1.00 70.25 181 THR A O 1
ATOM 1442 N N . ALA A 1 182 ? 3.211 -2.499 30.123 1.00 67.00 182 ALA A N 1
ATOM 1443 C CA . ALA A 1 182 ? 4.487 -2.438 29.418 1.00 67.00 182 ALA A CA 1
ATOM 1444 C C . ALA A 1 182 ? 4.402 -3.108 28.036 1.00 67.00 182 ALA A C 1
ATOM 1446 O O . ALA A 1 182 ? 4.808 -2.495 27.050 1.00 67.00 182 ALA A O 1
ATOM 1447 N N . MET A 1 183 ? 3.783 -4.291 27.941 1.00 71.19 183 MET A N 1
ATOM 1448 C CA . MET A 1 183 ? 3.544 -4.962 26.655 1.00 71.19 183 MET A CA 1
ATOM 1449 C C . MET A 1 183 ? 2.593 -4.156 25.765 1.00 71.19 183 MET A C 1
ATOM 1451 O O . MET A 1 183 ? 2.837 -4.028 24.568 1.00 71.19 183 MET A O 1
ATOM 1455 N N . ALA A 1 184 ? 1.560 -3.529 26.342 1.00 72.69 184 ALA A N 1
ATOM 1456 C CA . ALA A 1 184 ? 0.667 -2.631 25.603 1.00 72.69 184 ALA A CA 1
ATOM 1457 C C . ALA A 1 184 ? 1.441 -1.495 24.910 1.00 72.69 184 ALA A C 1
ATOM 1459 O O . ALA A 1 184 ? 1.214 -1.203 23.736 1.00 72.69 184 ALA A O 1
ATOM 1460 N N . LYS A 1 185 ? 2.398 -0.884 25.623 1.00 78.50 185 LYS A N 1
ATOM 1461 C CA . LYS A 1 185 ? 3.268 0.172 25.081 1.00 78.50 185 LYS A CA 1
ATOM 1462 C C . LYS A 1 185 ? 4.228 -0.340 24.011 1.00 78.50 185 LYS A C 1
ATOM 1464 O O . LYS A 1 185 ? 4.574 0.419 23.110 1.00 78.50 185 LYS A O 1
ATOM 1469 N N . GLU A 1 186 ? 4.687 -1.584 24.101 1.00 78.12 186 GLU A N 1
ATOM 1470 C CA . GLU A 1 186 ? 5.522 -2.171 23.050 1.00 78.12 186 GLU A CA 1
ATOM 1471 C C . GLU A 1 186 ? 4.725 -2.425 21.773 1.00 78.12 186 GLU A C 1
ATOM 1473 O O . GLU A 1 186 ? 5.167 -2.020 20.698 1.00 78.12 186 GLU A O 1
ATOM 1478 N N . ILE A 1 187 ? 3.514 -2.981 21.885 1.00 78.81 187 ILE A N 1
ATOM 1479 C CA . ILE A 1 187 ? 2.604 -3.132 20.740 1.00 78.81 187 ILE A CA 1
ATOM 1480 C C . ILE A 1 187 ? 2.301 -1.768 20.121 1.00 78.81 187 ILE A C 1
ATOM 1482 O O . ILE A 1 187 ? 2.337 -1.630 18.901 1.00 78.81 187 ILE A O 1
ATOM 1486 N N . ASP A 1 188 ? 2.089 -0.735 20.935 1.00 77.12 188 ASP A N 1
ATOM 1487 C CA . ASP A 1 188 ? 1.841 0.624 20.447 1.00 77.12 188 ASP A CA 1
ATOM 1488 C C . ASP A 1 188 ? 2.967 1.155 19.538 1.00 77.12 188 ASP A C 1
ATOM 1490 O O . ASP A 1 188 ? 2.700 1.878 18.577 1.00 77.12 188 ASP A O 1
ATOM 1494 N N . LYS A 1 189 ? 4.218 0.753 19.810 1.00 81.94 189 LYS A N 1
ATOM 1495 C CA . LYS A 1 189 ? 5.401 1.070 18.989 1.00 81.94 189 LYS A CA 1
ATOM 1496 C C . LYS A 1 189 ? 5.556 0.167 17.762 1.00 81.94 189 LYS A C 1
ATOM 1498 O O . LYS A 1 189 ? 6.286 0.532 16.840 1.00 81.94 189 LYS A O 1
ATOM 1503 N N . LEU A 1 190 ? 4.961 -1.025 17.769 1.00 81.44 190 LEU A N 1
ATOM 1504 C CA . LEU A 1 190 ? 4.977 -1.969 16.643 1.00 81.44 190 LEU A CA 1
ATOM 1505 C C . LEU A 1 190 ? 3.858 -1.682 15.634 1.00 81.44 190 LEU A C 1
ATOM 1507 O O . LEU A 1 190 ? 4.002 -1.966 14.444 1.00 81.44 190 LEU A O 1
ATOM 1511 N N . ILE A 1 191 ? 2.747 -1.116 16.105 1.00 84.62 191 ILE A N 1
ATOM 1512 C CA . ILE A 1 191 ? 1.588 -0.751 15.293 1.00 84.62 191 ILE A CA 1
ATOM 1513 C C . ILE A 1 191 ? 1.683 0.729 14.936 1.00 84.62 191 ILE A C 1
ATOM 1515 O O . ILE A 1 191 ? 1.104 1.605 15.584 1.00 84.62 191 ILE A O 1
ATOM 1519 N N . ASN A 1 192 ? 2.437 0.990 13.876 1.00 83.38 192 ASN A N 1
ATOM 1520 C CA . ASN A 1 192 ? 2.627 2.306 13.297 1.00 83.38 192 ASN A CA 1
ATOM 1521 C C . ASN A 1 192 ? 2.178 2.289 11.826 1.00 83.38 192 ASN A C 1
ATOM 1523 O O . ASN A 1 192 ? 3.012 2.119 10.932 1.00 83.38 192 ASN A O 1
ATOM 1527 N N . PRO A 1 193 ? 0.865 2.406 11.554 1.00 82.31 193 PRO A N 1
ATOM 1528 C CA . PRO A 1 193 ? 0.370 2.456 10.188 1.00 82.31 193 PRO A CA 1
ATOM 1529 C C . PRO A 1 193 ? 0.936 3.675 9.449 1.00 82.31 193 PRO A C 1
ATOM 1531 O O . PRO A 1 193 ? 0.843 4.807 9.921 1.00 82.31 193 PRO A O 1
ATOM 1534 N N . LEU A 1 194 ? 1.489 3.434 8.265 1.00 83.25 194 LEU A N 1
ATOM 1535 C CA . LEU A 1 194 ? 2.102 4.424 7.391 1.00 83.25 194 LEU A CA 1
ATOM 1536 C C . LEU A 1 194 ? 1.182 4.728 6.208 1.00 83.25 194 LEU A C 1
ATOM 1538 O O . LEU A 1 194 ? 0.552 3.830 5.643 1.00 83.25 194 LEU A O 1
ATOM 1542 N N . VAL A 1 195 ? 1.147 5.998 5.802 1.00 80.69 195 VAL A N 1
ATOM 1543 C CA . VAL A 1 195 ? 0.548 6.407 4.528 1.00 80.69 195 VAL A CA 1
ATOM 1544 C C . VAL A 1 195 ? 1.550 6.114 3.413 1.00 80.69 195 VAL A C 1
ATOM 1546 O O . VAL A 1 195 ? 2.636 6.683 3.401 1.00 80.69 195 VAL A O 1
ATOM 1549 N N . THR A 1 196 ? 1.200 5.232 2.475 1.00 75.88 196 THR A N 1
ATOM 1550 C CA . THR A 1 196 ? 2.134 4.742 1.436 1.00 75.88 196 THR A CA 1
ATOM 1551 C C . THR A 1 196 ? 1.972 5.434 0.074 1.00 75.88 196 THR A C 1
ATOM 1553 O O . THR A 1 196 ? 2.812 5.280 -0.821 1.00 75.88 196 THR A O 1
ATOM 1556 N N . SER A 1 197 ? 0.888 6.194 -0.099 1.00 71.88 197 SER A N 1
ATOM 1557 C CA . SER A 1 197 ? 0.590 7.012 -1.282 1.00 71.88 197 SER A CA 1
ATOM 1558 C C . SER A 1 197 ? -0.490 8.048 -0.964 1.00 71.88 197 SER A C 1
ATOM 1560 O O . SER A 1 197 ? -1.364 7.761 -0.144 1.00 71.88 197 SER A O 1
ATOM 1562 N N . SER A 1 198 ? -0.505 9.181 -1.670 1.00 72.88 198 SER A N 1
ATOM 1563 C CA . SER A 1 198 ? -1.611 10.149 -1.663 1.00 72.88 198 SER A CA 1
ATOM 1564 C C . SER A 1 198 ? -1.860 10.724 -3.068 1.00 72.88 198 SER A C 1
ATOM 1566 O O . SE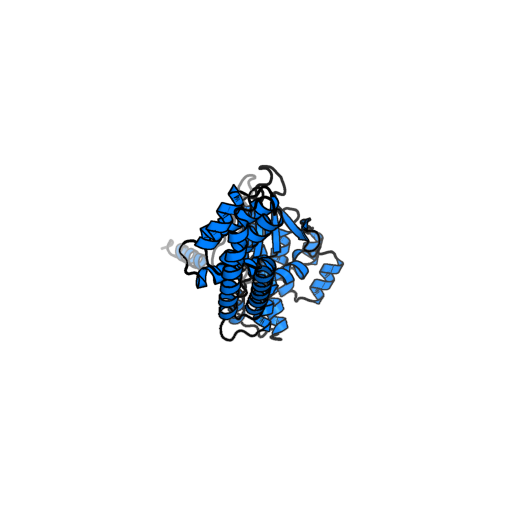R A 1 198 ? -0.940 10.784 -3.877 1.00 72.88 198 SER A O 1
ATOM 1568 N N . ALA A 1 199 ? -3.104 11.096 -3.402 1.00 66.69 199 ALA A N 1
ATOM 1569 C CA . ALA A 1 199 ? -3.455 11.657 -4.720 1.00 66.69 199 ALA A CA 1
ATOM 1570 C C . ALA A 1 199 ? -4.409 12.865 -4.627 1.00 66.69 199 ALA A C 1
ATOM 1572 O O . ALA A 1 199 ? -5.186 12.974 -3.678 1.00 66.69 199 ALA A O 1
ATOM 1573 N N . TYR A 1 200 ? -4.377 13.756 -5.629 1.00 49.75 200 TYR A N 1
ATOM 1574 C CA . TYR A 1 200 ? -5.161 15.004 -5.673 1.00 49.75 200 TYR A CA 1
ATOM 1575 C C . TYR A 1 200 ? -6.623 14.810 -6.145 1.00 49.75 200 TYR A C 1
ATOM 1577 O O . TYR A 1 200 ? -6.940 13.889 -6.898 1.00 49.75 200 TYR A O 1
ATOM 1585 N N . GLY A 1 201 ? -7.529 15.700 -5.705 1.00 50.16 201 GLY A N 1
ATOM 1586 C CA . GLY A 1 201 ? -8.956 15.757 -6.099 1.00 50.16 201 GLY A CA 1
ATOM 1587 C C . GLY A 1 201 ? -9.957 15.158 -5.092 1.00 50.16 201 GLY A C 1
ATOM 1588 O O . GLY A 1 201 ? -11.161 15.372 -5.211 1.00 50.16 201 GLY A O 1
ATOM 1589 N N . SER A 1 202 ? -9.444 14.435 -4.098 1.00 58.94 202 SER A N 1
ATOM 1590 C CA . SER A 1 202 ? -10.091 13.854 -2.904 1.00 58.94 202 SER A CA 1
ATOM 1591 C C . SER A 1 202 ? -8.953 13.267 -2.064 1.00 58.94 202 SER A C 1
ATOM 1593 O O . SER A 1 202 ? -7.982 12.825 -2.677 1.00 58.94 202 SER A O 1
ATOM 1595 N N . PHE A 1 203 ? -9.020 13.210 -0.728 1.00 73.94 203 PHE A N 1
ATOM 1596 C CA . PHE A 1 203 ? -7.929 12.586 0.039 1.00 73.94 203 PHE A CA 1
ATOM 1597 C C . PHE A 1 203 ? -7.991 11.061 -0.136 1.00 73.94 203 PHE A C 1
ATOM 1599 O O . PHE A 1 203 ? -8.674 10.358 0.608 1.00 73.94 203 PHE A O 1
ATOM 1606 N N . LYS A 1 204 ? -7.337 10.573 -1.197 1.00 80.75 204 LYS A N 1
ATOM 1607 C CA . LYS A 1 204 ? -7.093 9.156 -1.473 1.00 80.75 204 LYS A CA 1
ATOM 1608 C C . LYS A 1 204 ? -5.743 8.811 -0.892 1.00 80.75 204 LYS A C 1
ATOM 1610 O O . LYS A 1 204 ? -4.773 9.508 -1.178 1.00 80.75 204 LYS A O 1
ATOM 1615 N N . PHE A 1 205 ? -5.688 7.755 -0.108 1.00 81.69 205 PHE A N 1
ATOM 1616 C CA . PHE A 1 205 ? -4.470 7.346 0.561 1.00 81.69 205 PHE A CA 1
ATOM 1617 C C . PHE A 1 205 ? -4.522 5.861 0.854 1.00 81.69 205 PHE A C 1
ATOM 1619 O O . PHE A 1 205 ? -5.590 5.252 0.884 1.00 81.69 205 PHE A O 1
ATOM 1626 N N . SER A 1 206 ? -3.354 5.281 1.065 1.00 80.19 206 SER A N 1
ATOM 1627 C CA . SER A 1 206 ? -3.243 3.854 1.329 1.00 80.19 206 SER A CA 1
ATOM 1628 C C . SER A 1 206 ? -2.526 3.659 2.648 1.00 80.19 206 SER A C 1
ATOM 1630 O O . SER A 1 206 ? -1.552 4.360 2.919 1.00 80.19 206 SER A O 1
ATOM 1632 N N . ILE A 1 207 ? -3.033 2.747 3.473 1.00 84.25 207 ILE A N 1
ATOM 1633 C CA . ILE A 1 207 ? -2.493 2.477 4.804 1.00 84.25 207 ILE A CA 1
ATOM 1634 C C . ILE A 1 207 ? -1.926 1.065 4.831 1.00 84.25 207 ILE A C 1
ATOM 1636 O O . ILE A 1 207 ? -2.637 0.116 4.510 1.00 84.25 207 ILE A O 1
ATOM 1640 N N . ALA A 1 208 ? -0.681 0.925 5.268 1.00 82.50 208 ALA A N 1
ATOM 1641 C CA . ALA A 1 208 ? -0.071 -0.355 5.619 1.00 82.50 208 ALA A CA 1
ATOM 1642 C C . ALA A 1 208 ? 0.650 -0.216 6.959 1.00 82.50 208 ALA A C 1
ATOM 1644 O O . ALA A 1 208 ? 1.067 0.882 7.314 1.00 82.50 208 ALA A O 1
ATOM 1645 N N . ASN A 1 209 ? 0.805 -1.304 7.708 1.00 87.31 209 ASN A N 1
ATOM 1646 C CA . ASN A 1 209 ? 1.673 -1.291 8.882 1.00 87.31 209 ASN A CA 1
ATOM 1647 C C . ASN A 1 209 ? 3.106 -1.653 8.474 1.00 87.31 209 ASN A C 1
ATOM 1649 O O . ASN A 1 209 ? 3.301 -2.421 7.528 1.00 87.31 209 ASN A O 1
ATOM 1653 N N . ASP A 1 210 ? 4.092 -1.112 9.190 1.00 80.94 210 ASP A N 1
ATOM 1654 C CA . ASP A 1 210 ? 5.488 -1.531 9.040 1.00 80.94 210 ASP A CA 1
ATOM 1655 C C . ASP A 1 210 ? 5.617 -3.049 9.264 1.00 80.94 210 ASP A C 1
ATOM 1657 O O . ASP A 1 210 ? 4.952 -3.624 10.121 1.00 80.94 210 ASP A O 1
ATOM 1661 N N . PHE A 1 211 ? 6.468 -3.712 8.489 1.00 78.12 211 PHE A N 1
ATOM 1662 C CA . PHE A 1 211 ? 6.705 -5.153 8.550 1.00 78.12 211 PHE A CA 1
ATOM 1663 C C . PHE A 1 211 ? 8.177 -5.517 8.787 1.00 78.12 211 PHE A C 1
ATOM 1665 O O . PHE A 1 211 ? 8.496 -6.704 8.822 1.00 78.12 211 PHE A O 1
ATOM 1672 N N . LEU A 1 212 ? 9.077 -4.540 8.955 1.00 79.25 212 LEU A N 1
ATOM 1673 C CA . LEU A 1 212 ? 10.507 -4.790 9.157 1.00 79.25 212 LEU A CA 1
ATOM 1674 C C . LEU A 1 212 ? 10.750 -5.595 10.433 1.00 79.25 212 LEU A C 1
ATOM 1676 O O . LEU A 1 212 ? 10.313 -5.196 11.508 1.00 79.25 212 LEU A O 1
ATOM 1680 N N . THR A 1 213 ? 11.433 -6.733 10.331 1.00 76.25 213 THR A N 1
ATOM 1681 C CA . THR A 1 213 ? 11.709 -7.608 11.484 1.00 76.25 213 THR A CA 1
ATOM 1682 C C . THR A 1 213 ? 12.764 -6.976 12.391 1.00 76.25 213 THR A C 1
ATOM 1684 O O . THR A 1 213 ? 13.782 -6.493 11.897 1.00 76.25 213 THR A O 1
ATOM 1687 N N . ARG A 1 214 ? 12.540 -6.980 13.710 1.00 76.56 214 ARG A N 1
ATOM 1688 C CA . ARG A 1 214 ? 13.559 -6.592 14.705 1.00 76.56 214 ARG A CA 1
ATOM 1689 C C . ARG A 1 214 ? 14.252 -7.836 15.268 1.00 76.56 214 ARG A C 1
ATOM 1691 O O . ARG A 1 214 ? 13.666 -8.918 15.269 1.00 76.56 214 ARG A O 1
ATOM 1698 N N . GLU A 1 215 ? 15.494 -7.700 15.734 1.00 70.31 215 GLU A N 1
ATOM 1699 C CA . GLU A 1 215 ? 16.239 -8.830 16.309 1.00 70.31 215 GLU A CA 1
ATOM 1700 C C . GLU A 1 215 ? 15.452 -9.491 17.451 1.00 70.31 215 GLU A C 1
ATOM 1702 O O . GLU A 1 215 ? 14.976 -8.823 18.367 1.00 70.31 215 GLU A O 1
ATOM 1707 N N . GLY A 1 216 ? 15.299 -10.816 17.373 1.00 70.88 216 GLY A N 1
ATOM 1708 C CA . GLY A 1 216 ? 14.558 -11.607 18.358 1.00 70.88 216 GLY A CA 1
ATOM 1709 C C . GLY A 1 216 ? 13.031 -11.624 18.189 1.00 70.88 216 GLY A C 1
ATOM 1710 O O . GLY A 1 216 ? 12.362 -12.296 18.975 1.00 70.88 216 GLY A O 1
ATOM 1711 N N . GLU A 1 217 ? 12.453 -10.947 17.186 1.00 76.31 217 GLU A N 1
ATOM 1712 C CA . GLU A 1 217 ? 11.009 -11.036 16.916 1.00 76.31 217 GLU A CA 1
ATOM 1713 C C . GLU A 1 217 ? 10.618 -12.433 16.398 1.00 76.31 217 GLU A C 1
ATOM 1715 O O . GLU A 1 217 ? 11.216 -12.973 15.466 1.00 76.31 217 GLU A O 1
ATOM 1720 N N . LYS A 1 218 ? 9.566 -13.018 16.986 1.00 79.19 218 LYS A N 1
ATOM 1721 C CA . LYS A 1 218 ? 8.982 -14.289 16.526 1.00 79.19 218 LYS A CA 1
ATOM 1722 C C . LYS A 1 218 ? 8.351 -14.130 15.137 1.00 79.19 218 LYS A C 1
ATOM 1724 O O . LYS A 1 218 ? 7.765 -13.092 14.830 1.00 79.19 218 LYS A O 1
ATOM 1729 N N . LYS A 1 219 ? 8.399 -15.174 14.304 1.00 79.75 219 LYS A N 1
ATOM 1730 C CA . LYS A 1 219 ? 7.881 -15.128 12.924 1.00 79.75 219 LYS A CA 1
ATOM 1731 C C . LYS A 1 219 ? 6.389 -14.792 12.875 1.00 79.75 219 LYS A C 1
ATOM 1733 O O . LYS A 1 219 ? 5.957 -13.987 12.055 1.00 79.75 219 LYS A O 1
ATOM 1738 N N . GLU A 1 220 ? 5.615 -15.361 13.787 1.00 78.19 220 GLU A N 1
ATOM 1739 C CA . GLU A 1 220 ? 4.171 -15.168 13.854 1.00 78.19 220 GLU A CA 1
ATOM 1740 C C . GLU A 1 220 ? 3.820 -13.721 14.258 1.00 78.19 220 GLU A C 1
ATOM 1742 O O . GLU A 1 220 ? 2.827 -13.158 13.797 1.00 78.19 220 GLU A O 1
ATOM 1747 N N . LEU A 1 221 ? 4.672 -13.080 15.069 1.00 81.12 221 LEU A N 1
ATOM 1748 C CA . LEU A 1 221 ? 4.561 -11.663 15.420 1.00 81.12 221 LEU A CA 1
ATOM 1749 C C . LEU A 1 221 ? 4.790 -10.769 14.194 1.00 81.12 221 LEU A C 1
ATOM 1751 O O . LEU A 1 221 ? 4.015 -9.845 13.945 1.00 81.12 221 LEU A O 1
ATOM 1755 N N . VAL A 1 222 ? 5.827 -11.057 13.406 1.00 82.44 222 VAL A N 1
ATOM 1756 C CA . VAL A 1 222 ? 6.107 -10.331 12.157 1.00 82.44 222 VAL A CA 1
ATOM 1757 C C . VAL A 1 222 ? 4.943 -10.475 11.178 1.00 82.44 222 VAL A C 1
ATOM 1759 O O . VAL A 1 222 ? 4.520 -9.492 10.570 1.00 82.44 222 VAL A O 1
ATOM 1762 N N . GLU A 1 223 ? 4.373 -11.675 11.065 1.00 84.12 223 GLU A N 1
ATOM 1763 C CA . GLU A 1 223 ? 3.216 -11.935 10.210 1.00 84.12 223 GLU A CA 1
ATOM 1764 C C . GLU A 1 223 ? 1.967 -11.173 10.673 1.00 84.12 223 GLU A C 1
ATOM 1766 O O . GLU A 1 223 ? 1.268 -10.570 9.850 1.00 84.12 223 GLU A O 1
ATOM 1771 N N . LEU A 1 224 ? 1.689 -11.145 11.980 1.00 84.00 224 LEU A N 1
ATOM 1772 C CA . LEU A 1 224 ? 0.596 -10.345 12.525 1.00 84.00 224 LEU A CA 1
ATOM 1773 C C . LEU A 1 224 ? 0.824 -8.859 12.236 1.00 84.00 224 LEU A C 1
ATOM 1775 O O . LEU A 1 224 ? -0.072 -8.197 11.713 1.00 84.00 224 LEU A O 1
ATOM 1779 N N . LYS A 1 225 ? 2.031 -8.356 12.509 1.00 85.88 225 LYS A N 1
ATOM 1780 C CA . LYS A 1 225 ? 2.426 -6.962 12.288 1.00 85.88 225 LYS A CA 1
ATOM 1781 C C . LYS A 1 225 ? 2.256 -6.548 10.825 1.00 85.88 225 LYS A C 1
ATOM 1783 O O . LYS A 1 225 ? 1.680 -5.496 10.561 1.00 85.88 225 LYS A O 1
ATOM 1788 N N . ALA A 1 226 ? 2.685 -7.391 9.887 1.00 84.75 226 ALA A N 1
ATOM 1789 C CA . ALA A 1 226 ? 2.590 -7.136 8.453 1.00 84.75 226 ALA A CA 1
ATOM 1790 C C . ALA A 1 226 ? 1.142 -7.084 7.936 1.00 84.75 226 ALA A C 1
ATOM 1792 O O . ALA A 1 226 ? 0.865 -6.376 6.970 1.00 84.75 226 ALA A O 1
ATOM 1793 N N . ASN A 1 227 ? 0.224 -7.819 8.572 1.00 88.81 227 ASN A N 1
ATOM 1794 C CA . ASN A 1 227 ? -1.141 -8.018 8.077 1.00 88.81 227 ASN A CA 1
ATOM 1795 C C . ASN A 1 227 ? -2.228 -7.372 8.949 1.00 88.81 227 ASN A C 1
ATOM 1797 O O . ASN A 1 227 ? -3.407 -7.451 8.610 1.00 88.81 227 ASN A O 1
ATOM 1801 N N . VAL A 1 228 ? -1.871 -6.728 10.064 1.00 91.62 228 VAL A N 1
ATOM 1802 C CA . VAL A 1 228 ? -2.835 -6.201 11.046 1.00 91.62 228 VAL A CA 1
ATOM 1803 C C . VAL A 1 228 ? -3.843 -5.230 10.429 1.00 91.62 228 VAL A C 1
ATOM 1805 O O . VAL A 1 228 ? -5.026 -5.301 10.748 1.00 91.62 228 VAL A O 1
ATOM 1808 N N . VAL A 1 229 ? -3.405 -4.374 9.500 1.00 91.62 229 VAL A N 1
ATOM 1809 C CA . VAL A 1 229 ? -4.274 -3.409 8.808 1.00 91.62 229 VAL A CA 1
ATOM 1810 C C . VAL A 1 229 ? -5.269 -4.121 7.896 1.00 91.62 229 VAL A C 1
ATOM 1812 O O . VAL A 1 229 ? -6.449 -3.781 7.919 1.00 91.62 229 VAL A O 1
ATOM 1815 N N . ALA A 1 230 ? -4.824 -5.127 7.139 1.00 90.94 230 ALA A N 1
ATOM 1816 C CA . ALA A 1 230 ? -5.692 -5.913 6.266 1.00 90.94 230 ALA A CA 1
ATOM 1817 C C . ALA A 1 230 ? -6.702 -6.744 7.075 1.00 90.94 230 ALA A C 1
ATOM 1819 O O . ALA A 1 230 ? -7.896 -6.726 6.780 1.00 90.94 230 ALA A O 1
ATOM 1820 N N . LYS A 1 231 ? -6.254 -7.401 8.155 1.00 92.62 231 LYS A N 1
ATOM 1821 C CA . LYS A 1 231 ? -7.141 -8.149 9.061 1.00 92.62 231 LYS A CA 1
ATOM 1822 C C . LYS A 1 231 ? -8.170 -7.227 9.716 1.00 92.62 231 LYS A C 1
ATOM 1824 O O . LYS A 1 231 ? -9.357 -7.518 9.678 1.00 92.62 231 LYS A O 1
ATOM 1829 N N . TYR A 1 232 ? -7.739 -6.080 10.243 1.00 94.31 232 TYR A N 1
ATOM 1830 C CA . TYR A 1 232 ? -8.645 -5.076 10.805 1.00 94.31 232 TYR A CA 1
ATOM 1831 C C . TYR A 1 232 ? -9.647 -4.560 9.766 1.00 94.31 232 TYR A C 1
ATOM 1833 O O . TYR A 1 232 ? -10.832 -4.419 10.070 1.00 94.31 232 TYR A O 1
ATOM 1841 N N . HIS A 1 233 ? -9.193 -4.295 8.537 1.00 93.62 233 HIS A N 1
ATOM 1842 C CA . HIS A 1 233 ? -10.069 -3.859 7.459 1.00 93.62 233 HIS A CA 1
ATOM 1843 C C . HIS A 1 233 ? -11.200 -4.865 7.227 1.00 93.62 233 HIS A C 1
ATOM 1845 O O . HIS A 1 233 ? -12.369 -4.488 7.308 1.00 93.62 233 HIS A O 1
ATOM 1851 N N . ASN A 1 234 ? -10.839 -6.135 7.032 1.00 91.19 234 ASN A N 1
ATOM 1852 C CA . ASN A 1 234 ? -11.758 -7.214 6.682 1.00 91.19 234 ASN A CA 1
ATOM 1853 C C . ASN A 1 234 ? -12.678 -7.626 7.842 1.00 91.19 234 ASN A C 1
ATOM 1855 O O . ASN A 1 234 ? -13.868 -7.841 7.635 1.00 91.19 234 ASN A O 1
ATOM 1859 N N . GLU A 1 235 ? -12.148 -7.726 9.063 1.00 91.56 235 GLU A N 1
ATOM 1860 C CA . GLU A 1 235 ? -12.903 -8.219 10.223 1.00 91.56 235 GLU A CA 1
ATOM 1861 C C . GLU A 1 235 ? -13.764 -7.124 10.870 1.00 91.56 235 GLU A C 1
ATOM 1863 O O . GLU A 1 235 ? -14.886 -7.383 11.313 1.00 91.56 235 GLU A O 1
ATOM 1868 N N . ILE A 1 236 ? -13.248 -5.891 10.927 1.00 93.62 236 ILE A N 1
ATOM 1869 C CA . ILE A 1 236 ? -13.812 -4.818 11.754 1.00 93.62 236 ILE A CA 1
ATOM 1870 C C . ILE A 1 236 ? -14.323 -3.657 10.903 1.00 93.62 236 ILE A C 1
ATOM 1872 O O . ILE A 1 236 ? -15.475 -3.236 11.038 1.00 93.62 236 ILE A O 1
ATOM 1876 N N . PHE A 1 237 ? -13.476 -3.102 10.034 1.00 93.25 237 PHE A N 1
ATOM 1877 C CA . PHE A 1 237 ? -13.765 -1.821 9.394 1.00 93.25 237 PHE A CA 1
ATOM 1878 C C . PHE A 1 237 ? -14.919 -1.908 8.389 1.00 93.25 237 PHE A C 1
ATOM 1880 O O . PHE A 1 237 ? -15.834 -1.076 8.428 1.00 93.25 237 PHE A O 1
ATOM 1887 N N . VAL A 1 238 ? -14.902 -2.909 7.503 1.00 91.69 238 VAL A N 1
ATOM 1888 C CA . VAL A 1 238 ? -15.932 -3.081 6.460 1.00 91.69 238 VAL A CA 1
ATOM 1889 C C . VAL A 1 238 ? -17.202 -3.752 6.969 1.00 91.69 238 VAL A C 1
ATOM 1891 O O . VAL A 1 238 ? -18.232 -3.667 6.303 1.00 91.69 238 VAL A O 1
ATOM 1894 N N . ASN A 1 239 ? -17.165 -4.341 8.169 1.00 89.50 239 ASN A N 1
ATOM 1895 C CA . ASN A 1 239 ? -18.320 -4.989 8.778 1.00 89.50 239 ASN A CA 1
ATOM 1896 C C . ASN A 1 239 ? -19.518 -4.009 8.832 1.00 89.50 239 ASN A C 1
ATOM 1898 O O . ASN A 1 239 ? -19.374 -2.884 9.337 1.00 89.50 239 ASN A O 1
ATOM 1902 N N . PRO A 1 240 ? -20.697 -4.373 8.294 1.00 86.25 240 PRO A N 1
ATOM 1903 C CA . PRO A 1 240 ? -21.853 -3.481 8.254 1.00 86.25 240 PRO A CA 1
ATOM 1904 C C . PRO A 1 240 ? -22.475 -3.245 9.637 1.00 86.25 240 PRO A C 1
ATOM 1906 O O . PRO A 1 240 ? -23.254 -2.303 9.793 1.00 86.25 240 PRO A O 1
ATOM 1909 N N . LEU A 1 241 ? -22.099 -4.051 10.637 1.00 88.25 241 LEU A N 1
ATOM 1910 C CA . LEU A 1 241 ? -22.592 -4.012 12.011 1.00 88.25 241 LEU A CA 1
ATOM 1911 C C . LEU A 1 241 ? -24.115 -4.158 12.061 1.00 88.25 241 LEU A C 1
ATOM 1913 O O . LEU A 1 241 ? -24.811 -3.405 12.750 1.00 88.25 241 LEU A O 1
ATOM 1917 N N . SER A 1 242 ? -24.647 -5.116 11.297 1.00 87.00 242 SER A N 1
ATOM 1918 C CA . SER A 1 242 ? -26.048 -5.520 11.407 1.00 87.00 242 SER A CA 1
ATOM 1919 C C . SER A 1 242 ? -26.339 -6.083 12.803 1.00 87.00 242 SER A C 1
ATOM 1921 O O . SER A 1 242 ? -25.426 -6.382 13.576 1.00 87.00 242 SER A O 1
ATOM 1923 N N . ASP A 1 243 ? -27.618 -6.236 13.153 1.00 83.69 243 ASP A N 1
ATOM 1924 C CA . ASP A 1 243 ? -27.984 -6.731 14.482 1.00 83.69 243 ASP A CA 1
ATOM 1925 C C . ASP A 1 243 ? -27.352 -8.110 14.775 1.00 83.69 243 ASP A C 1
ATOM 1927 O O . ASP A 1 243 ? -26.902 -8.311 15.902 1.00 83.69 243 ASP A O 1
ATOM 1931 N N . GLY A 1 244 ? -27.237 -9.001 13.779 1.00 86.19 244 GLY A N 1
ATOM 1932 C CA . GLY A 1 244 ? -26.572 -10.304 13.926 1.00 86.19 244 GLY A CA 1
ATOM 1933 C C . GLY A 1 244 ? -25.042 -10.222 14.011 1.00 86.19 244 GLY A C 1
ATOM 1934 O O . GLY A 1 244 ? -24.425 -10.976 14.768 1.00 86.19 244 GLY A O 1
ATOM 1935 N N . ASP A 1 245 ? -24.422 -9.270 13.307 1.00 88.00 245 ASP A N 1
ATOM 1936 C CA . ASP A 1 245 ? -22.971 -9.041 13.395 1.00 88.00 245 ASP A CA 1
ATOM 1937 C C . ASP A 1 245 ? -22.581 -8.558 14.792 1.00 88.00 245 ASP A C 1
ATOM 1939 O O . ASP A 1 245 ? -21.602 -9.028 15.367 1.00 88.00 245 ASP A O 1
ATOM 1943 N N . ILE A 1 246 ? -23.378 -7.651 15.369 1.00 88.88 246 ILE A N 1
ATOM 1944 C CA . ILE A 1 246 ? -23.160 -7.127 16.724 1.00 88.88 246 ILE A CA 1
ATOM 1945 C C . ILE A 1 246 ? -23.210 -8.257 17.756 1.00 88.88 246 ILE A C 1
ATOM 1947 O O . ILE A 1 246 ? -22.372 -8.302 18.656 1.00 88.88 246 ILE A O 1
ATOM 1951 N N . ASP A 1 247 ? -24.164 -9.179 17.619 1.00 87.88 247 ASP A N 1
ATOM 1952 C CA . ASP A 1 247 ? -24.293 -10.313 18.539 1.00 87.88 247 ASP A CA 1
ATOM 1953 C C . ASP A 1 247 ? -23.107 -11.280 18.408 1.00 87.88 247 ASP A C 1
ATOM 1955 O O . ASP A 1 247 ? -22.674 -11.865 19.397 1.00 87.88 247 ASP A O 1
ATOM 1959 N N . SER A 1 248 ? -22.540 -11.409 17.207 1.00 89.38 248 SER A N 1
ATOM 1960 C CA . SER A 1 248 ? -21.341 -12.218 16.959 1.00 89.38 248 SER A CA 1
ATOM 1961 C C . SER A 1 248 ? -20.082 -11.553 17.526 1.00 89.38 248 SER A C 1
ATOM 1963 O O . SER A 1 248 ? -19.274 -12.209 18.177 1.00 89.38 248 SER A O 1
ATOM 1965 N N . ILE A 1 249 ? -19.946 -10.233 17.366 1.00 90.06 249 ILE A N 1
ATOM 1966 C CA . ILE A 1 249 ? -18.853 -9.444 17.949 1.00 90.06 249 ILE A CA 1
ATOM 1967 C C . ILE A 1 249 ? -18.852 -9.569 19.474 1.00 90.06 249 ILE A C 1
ATOM 1969 O O . ILE A 1 249 ? -17.815 -9.863 20.057 1.00 90.06 249 ILE A O 1
ATOM 1973 N N . LYS A 1 250 ? -20.009 -9.426 20.126 1.00 87.69 250 LYS A N 1
ATOM 1974 C CA . LYS A 1 250 ? -20.112 -9.541 21.590 1.00 87.69 250 LYS A CA 1
ATOM 1975 C C . LYS A 1 250 ? -19.812 -10.935 22.144 1.00 87.69 250 LYS A C 1
ATOM 1977 O O . LYS A 1 250 ? -19.588 -11.062 23.340 1.00 87.69 250 LYS A O 1
ATOM 1982 N N . LYS A 1 251 ? -19.839 -11.974 21.307 1.00 88.19 251 LYS A N 1
ATOM 1983 C CA . LYS A 1 251 ? -19.407 -13.326 21.693 1.00 88.19 251 LYS A CA 1
ATOM 1984 C C . LYS A 1 251 ? -17.897 -13.508 21.577 1.00 88.19 251 LYS A C 1
ATOM 1986 O O . LYS A 1 251 ? -17.332 -14.294 22.324 1.00 88.19 251 LYS A O 1
ATOM 1991 N N . ASN A 1 252 ? -17.272 -12.807 20.633 1.00 87.19 252 ASN A N 1
ATOM 1992 C CA . ASN A 1 252 ? -15.866 -12.997 20.280 1.00 87.19 252 ASN A CA 1
ATOM 1993 C C . ASN A 1 252 ? -14.918 -12.017 20.985 1.00 87.19 252 ASN A C 1
ATOM 1995 O O . ASN A 1 252 ? -13.713 -12.241 20.964 1.00 87.19 252 ASN A O 1
ATOM 1999 N N . TYR A 1 253 ? -15.447 -10.940 21.566 1.00 88.19 253 TYR A N 1
ATOM 2000 C CA . TYR A 1 253 ? -14.680 -9.885 22.224 1.00 88.19 253 TYR A CA 1
ATOM 2001 C C . TYR A 1 253 ? -15.247 -9.598 23.611 1.00 88.19 253 TYR A C 1
ATOM 2003 O O . TYR A 1 253 ? -16.468 -9.603 23.797 1.00 88.19 253 TYR A O 1
ATOM 2011 N N . SER A 1 254 ? -14.368 -9.292 24.565 1.00 87.50 254 SER A N 1
ATOM 2012 C CA . SER A 1 254 ? -14.782 -8.825 25.888 1.00 87.50 254 SER A CA 1
ATOM 2013 C C . SER A 1 254 ? -15.455 -7.449 25.803 1.00 87.50 254 SER A C 1
ATOM 2015 O O . SER A 1 254 ? -15.282 -6.705 24.836 1.00 87.50 254 SER A O 1
ATOM 2017 N N . GLU A 1 255 ? -16.222 -7.059 26.823 1.00 86.00 255 GLU A N 1
ATOM 2018 C CA . GLU A 1 255 ? -16.877 -5.743 26.822 1.00 86.00 255 GLU A CA 1
ATOM 2019 C C . GLU A 1 255 ? -15.891 -4.567 26.760 1.00 86.00 255 GLU A C 1
ATOM 2021 O O . GLU A 1 255 ? -16.189 -3.526 26.162 1.00 86.00 255 GLU A O 1
ATOM 2026 N N . GLU A 1 256 ? -14.717 -4.725 27.369 1.00 86.50 256 GLU A N 1
ATOM 2027 C CA . GLU A 1 256 ? -13.649 -3.731 27.320 1.00 86.50 256 GLU A CA 1
ATOM 2028 C C . GLU A 1 256 ? -13.082 -3.625 25.901 1.00 86.50 256 GLU A C 1
ATOM 2030 O O . GLU A 1 256 ? -13.026 -2.528 25.343 1.00 86.50 256 GLU A O 1
ATOM 2035 N N . GLU A 1 257 ? -12.769 -4.759 25.266 1.00 88.38 257 GLU A N 1
ATOM 2036 C CA . GLU A 1 257 ? -12.292 -4.800 23.880 1.00 88.38 257 GLU A CA 1
ATOM 2037 C C . GLU A 1 257 ? -13.321 -4.212 22.915 1.00 88.38 257 GLU A C 1
ATOM 2039 O O . GLU A 1 257 ? -12.974 -3.424 22.032 1.00 88.38 257 GLU A O 1
ATOM 2044 N N . VAL A 1 258 ? -14.608 -4.526 23.106 1.00 90.44 258 VAL A N 1
ATOM 2045 C CA . VAL A 1 258 ? -15.684 -3.949 22.298 1.00 90.44 258 VAL A CA 1
ATOM 2046 C C . VAL A 1 258 ? -15.698 -2.425 22.433 1.00 90.44 258 VAL A C 1
ATOM 2048 O O . VAL A 1 258 ? -15.839 -1.709 21.437 1.00 90.44 258 VAL A O 1
ATOM 2051 N N . ASN A 1 259 ? -15.532 -1.893 23.642 1.00 90.25 259 ASN A N 1
ATOM 2052 C CA . ASN A 1 259 ? -15.491 -0.450 23.843 1.00 90.25 259 ASN A CA 1
ATOM 2053 C C . ASN A 1 259 ? -14.240 0.190 23.232 1.00 90.25 259 ASN A C 1
ATOM 2055 O O . ASN A 1 259 ? -14.377 1.180 22.514 1.00 90.25 259 ASN A O 1
ATOM 2059 N N . GLU A 1 260 ? -13.053 -0.361 23.458 1.00 90.69 260 GLU A N 1
ATOM 2060 C CA . GLU A 1 260 ? -11.796 0.204 22.954 1.00 90.69 260 GLU A CA 1
ATOM 2061 C C . GLU A 1 260 ? -11.703 0.144 21.421 1.00 90.69 260 GLU A C 1
ATOM 2063 O O . GLU A 1 260 ? -11.314 1.120 20.773 1.00 90.69 260 GLU A O 1
ATOM 2068 N N . ILE A 1 261 ? -12.153 -0.956 20.809 1.00 92.50 261 ILE A N 1
ATOM 2069 C CA . ILE A 1 261 ? -12.136 -1.129 19.352 1.00 92.50 261 ILE A CA 1
ATOM 2070 C C . ILE A 1 261 ? -13.267 -0.322 18.709 1.00 92.50 261 ILE A C 1
ATOM 2072 O O . ILE A 1 261 ? -13.033 0.494 17.813 1.00 92.50 261 ILE A O 1
ATOM 2076 N N . PHE A 1 262 ? -14.517 -0.516 19.137 1.00 93.56 262 PHE A N 1
ATOM 2077 C CA . PHE A 1 262 ? -15.667 -0.041 18.365 1.00 93.56 262 PHE A CA 1
ATOM 2078 C C . PHE A 1 262 ? -16.133 1.366 18.747 1.00 93.56 262 PHE A C 1
ATOM 2080 O O . PHE A 1 262 ? -16.782 2.033 17.938 1.00 93.56 262 PHE A O 1
ATOM 2087 N N . ARG A 1 263 ? -15.799 1.899 19.930 1.00 92.25 263 ARG A N 1
ATOM 2088 C CA . ARG A 1 263 ? -16.142 3.291 20.275 1.00 92.25 263 ARG A CA 1
ATOM 2089 C C . ARG A 1 263 ? -15.494 4.300 19.319 1.00 92.25 263 ARG A C 1
ATOM 2091 O O . ARG A 1 263 ? -16.233 5.146 18.811 1.00 92.25 263 ARG A O 1
ATOM 2098 N N . PRO A 1 264 ? -14.184 4.246 19.015 1.00 93.19 264 PRO A N 1
ATOM 2099 C CA . PRO A 1 264 ? -13.607 5.109 17.987 1.00 93.19 264 PRO A CA 1
ATOM 2100 C C . PRO A 1 264 ? -14.124 4.782 16.574 1.00 93.19 264 PRO A C 1
ATOM 2102 O O . PRO A 1 264 ? -14.442 5.708 15.828 1.00 93.19 264 PRO A O 1
ATOM 2105 N N . LEU A 1 265 ? -14.326 3.502 16.225 1.00 93.00 265 LEU A N 1
ATOM 2106 C CA . LEU A 1 265 ? -14.896 3.105 14.926 1.00 93.00 265 LEU A CA 1
ATOM 2107 C C . LEU A 1 265 ? -16.301 3.695 14.695 1.00 93.00 265 LEU A C 1
ATOM 2109 O O . LEU A 1 265 ? -16.639 4.162 13.607 1.00 93.00 265 LEU A O 1
ATOM 2113 N N . THR A 1 266 ? -17.140 3.704 15.731 1.00 91.31 266 THR A N 1
ATOM 2114 C CA . THR A 1 266 ? -18.498 4.250 15.625 1.00 91.31 266 THR A CA 1
ATOM 2115 C C . THR A 1 266 ? -18.512 5.754 15.417 1.00 91.31 266 THR A C 1
ATOM 2117 O O . THR A 1 266 ? -19.473 6.246 14.835 1.00 91.31 266 THR A O 1
ATOM 2120 N N . LYS A 1 267 ? -17.464 6.484 15.831 1.00 91.12 267 LYS A N 1
ATOM 2121 C CA . LYS A 1 267 ? -17.331 7.915 15.528 1.00 91.12 267 LYS A CA 1
ATOM 2122 C C . LYS A 1 267 ? -17.123 8.131 14.036 1.00 91.12 267 LYS A C 1
ATOM 2124 O O . LYS A 1 267 ? -17.889 8.876 13.442 1.00 91.12 267 LYS A O 1
ATOM 2129 N N . ILE A 1 268 ? -16.173 7.421 13.427 1.00 92.56 268 ILE A N 1
ATOM 2130 C CA . ILE A 1 268 ? -15.841 7.595 12.003 1.00 92.56 268 ILE A CA 1
ATOM 2131 C C . ILE A 1 268 ? -16.957 7.109 11.063 1.00 92.56 268 ILE A C 1
ATOM 2133 O O . ILE A 1 268 ? -17.143 7.661 9.981 1.00 92.56 268 ILE A O 1
ATOM 2137 N N . LYS A 1 269 ? -17.745 6.109 11.484 1.00 91.19 269 LYS A N 1
ATOM 2138 C CA . LYS A 1 269 ? -18.882 5.564 10.717 1.00 91.19 269 LYS A CA 1
ATOM 2139 C C . LYS A 1 269 ? -20.234 6.173 11.111 1.00 91.19 269 LYS A C 1
ATOM 2141 O O . LYS A 1 269 ? -21.265 5.702 10.632 1.00 91.19 269 LYS A O 1
ATOM 2146 N N . ALA A 1 270 ? -20.282 7.189 11.974 1.00 89.25 270 ALA A N 1
ATOM 2147 C CA . ALA A 1 270 ? -21.554 7.770 12.396 1.00 89.25 270 ALA A CA 1
ATOM 2148 C C . ALA A 1 270 ? -22.274 8.487 11.241 1.00 89.25 270 ALA A C 1
ATOM 2150 O O . ALA A 1 270 ? -21.661 9.075 10.355 1.00 89.25 270 ALA A O 1
ATOM 2151 N N . ASN A 1 271 ? -23.608 8.507 11.275 1.00 85.88 271 ASN A N 1
ATOM 2152 C CA . ASN A 1 271 ? -24.403 9.212 10.262 1.00 85.88 271 ASN A CA 1
ATOM 2153 C C . ASN A 1 271 ? -24.161 10.727 10.204 1.00 85.88 271 ASN A C 1
ATOM 2155 O O . ASN A 1 271 ? -24.380 11.341 9.161 1.00 85.88 271 ASN A O 1
ATOM 2159 N N . ASN A 1 272 ? -23.739 11.329 11.312 1.00 85.94 272 ASN A N 1
ATOM 2160 C CA . ASN A 1 272 ? -23.525 12.766 11.439 1.00 85.94 272 ASN A CA 1
ATOM 2161 C C . ASN A 1 272 ? -22.080 13.199 11.150 1.00 85.94 272 ASN A C 1
ATOM 2163 O O . ASN A 1 272 ? -21.756 14.363 11.375 1.00 85.94 272 ASN A O 1
ATOM 2167 N N . THR A 1 273 ? -21.207 12.304 10.677 1.00 89.00 273 THR A N 1
ATOM 2168 C CA . THR A 1 273 ? -19.856 12.706 10.278 1.00 89.00 273 THR A CA 1
ATOM 2169 C C . THR A 1 273 ? -19.890 13.607 9.050 1.00 89.00 273 THR A C 1
ATOM 2171 O O . THR A 1 273 ? -20.683 13.421 8.118 1.00 89.00 273 THR A O 1
ATOM 2174 N N . ALA A 1 274 ? -18.975 14.576 9.035 1.00 88.38 274 ALA A N 1
ATOM 2175 C CA . ALA A 1 274 ? -18.813 15.528 7.940 1.00 88.38 274 ALA A CA 1
ATOM 2176 C C . ALA A 1 274 ? -18.220 14.894 6.666 1.00 88.38 274 ALA A C 1
ATOM 2178 O O . ALA A 1 274 ? -18.086 15.573 5.650 1.00 88.38 274 ALA A O 1
ATOM 2179 N N . TYR A 1 275 ? -17.882 13.604 6.700 1.00 90.44 275 TYR A N 1
ATOM 2180 C CA . TYR A 1 275 ? -17.253 12.873 5.608 1.00 90.44 275 TYR A CA 1
ATOM 2181 C C . TYR A 1 275 ? -17.829 11.460 5.441 1.00 90.44 275 TYR A C 1
ATOM 2183 O O . TYR A 1 275 ? -18.589 10.941 6.263 1.00 90.44 275 TYR A O 1
ATOM 2191 N N . LYS A 1 276 ? -17.506 10.844 4.311 1.00 91.19 276 LYS A N 1
ATOM 2192 C CA . LYS A 1 276 ? -17.766 9.449 3.971 1.00 91.19 276 LYS A CA 1
ATOM 2193 C C . LYS A 1 276 ? -16.425 8.797 3.687 1.00 91.19 276 LYS A C 1
ATOM 2195 O O . LYS A 1 276 ? -15.542 9.427 3.107 1.00 91.19 276 LYS A O 1
ATOM 2200 N N . ILE A 1 277 ? -16.296 7.540 4.086 1.00 92.31 277 ILE A N 1
ATOM 2201 C CA . ILE A 1 277 ? -15.079 6.771 3.858 1.00 92.31 277 ILE A CA 1
ATOM 2202 C C . ILE A 1 277 ? -15.388 5.727 2.796 1.00 92.31 277 ILE A C 1
ATOM 2204 O O . ILE A 1 277 ? -16.296 4.912 2.962 1.00 92.31 277 ILE A O 1
ATOM 2208 N N . GLY A 1 278 ? -14.666 5.800 1.688 1.00 91.12 278 GLY A N 1
ATOM 2209 C CA . GLY A 1 278 ? -14.624 4.776 0.662 1.00 91.12 278 GLY A CA 1
ATOM 2210 C C . GLY A 1 278 ? -13.390 3.898 0.815 1.00 91.12 278 GLY A C 1
ATOM 2211 O O . GLY A 1 278 ? -12.387 4.319 1.389 1.00 91.12 278 GLY A O 1
ATOM 2212 N N . TYR A 1 279 ? -13.466 2.695 0.274 1.00 91.75 279 TYR A N 1
ATOM 2213 C CA . TYR A 1 279 ? -12.341 1.796 0.063 1.00 91.75 279 TYR A CA 1
ATOM 2214 C C . TYR A 1 279 ? -12.490 1.117 -1.301 1.00 91.75 279 TYR A C 1
ATOM 2216 O O . TYR A 1 279 ? -13.562 1.182 -1.907 1.00 91.75 279 TYR A O 1
ATOM 2224 N N . TYR A 1 280 ? -11.417 0.522 -1.812 1.00 86.75 280 TYR A N 1
ATOM 2225 C CA . TYR A 1 280 ? -11.472 -0.262 -3.045 1.00 86.75 280 TYR A CA 1
ATOM 2226 C C . TYR A 1 280 ? -11.542 -1.749 -2.723 1.00 86.75 280 TYR A C 1
ATOM 2228 O O . TYR A 1 280 ? -10.778 -2.236 -1.893 1.00 86.75 280 TYR A O 1
ATOM 2236 N N . ASP A 1 281 ? -12.456 -2.440 -3.390 1.00 81.12 281 ASP A N 1
ATOM 2237 C CA . ASP A 1 281 ? -12.520 -3.898 -3.409 1.00 81.12 281 ASP A CA 1
ATOM 2238 C C . ASP A 1 281 ? -11.267 -4.461 -4.103 1.00 81.12 281 ASP A C 1
ATOM 2240 O O . ASP A 1 281 ? -10.863 -3.968 -5.162 1.00 81.12 281 ASP A O 1
ATOM 2244 N N . SER A 1 282 ? -10.636 -5.462 -3.489 1.00 72.19 282 SER A N 1
ATOM 2245 C CA . SER A 1 282 ? -9.413 -6.092 -3.992 1.00 72.19 282 SER A CA 1
ATOM 2246 C C . SER A 1 282 ? -9.609 -6.848 -5.305 1.00 72.19 282 SER A C 1
ATOM 2248 O O . SER A 1 282 ? -8.648 -6.996 -6.058 1.00 72.19 282 SER A O 1
ATOM 2250 N N . ASP A 1 283 ? -10.826 -7.311 -5.589 1.00 76.06 283 ASP A N 1
ATOM 2251 C CA . ASP A 1 283 ? -11.089 -8.251 -6.677 1.00 76.06 283 ASP A CA 1
ATOM 2252 C C . ASP A 1 283 ? -11.476 -7.526 -7.967 1.00 76.06 283 ASP A C 1
ATOM 2254 O O . ASP A 1 283 ? -11.069 -7.905 -9.066 1.00 76.06 283 ASP A O 1
ATOM 2258 N N . ASN A 1 284 ? -12.270 -6.462 -7.842 1.00 78.81 284 ASN A N 1
ATOM 2259 C CA . ASN A 1 284 ? -12.843 -5.740 -8.980 1.00 78.81 284 ASN A CA 1
ATOM 2260 C C . ASN A 1 284 ? -12.445 -4.254 -9.032 1.00 78.81 284 ASN A C 1
ATOM 2262 O O . ASN A 1 284 ? -12.843 -3.559 -9.967 1.00 78.81 284 ASN A O 1
ATOM 2266 N N . PHE A 1 285 ? -11.671 -3.763 -8.054 1.00 76.25 285 PHE A N 1
ATOM 2267 C CA . PHE A 1 285 ? -11.227 -2.368 -7.942 1.00 76.25 285 PHE A CA 1
ATOM 2268 C C . PHE A 1 285 ? -12.369 -1.343 -7.965 1.00 76.25 285 PHE A C 1
ATOM 2270 O O . PHE A 1 285 ? -12.163 -0.164 -8.274 1.00 76.25 285 PHE A O 1
ATOM 2277 N N . ASN A 1 286 ? -13.584 -1.758 -7.606 1.00 84.94 286 ASN A N 1
ATOM 2278 C CA . ASN A 1 286 ? -14.700 -0.845 -7.452 1.00 84.94 286 ASN A CA 1
ATOM 2279 C C . ASN A 1 286 ? -14.589 -0.108 -6.122 1.00 84.94 286 ASN A C 1
ATOM 2281 O O . ASN A 1 286 ? -14.247 -0.671 -5.081 1.00 84.94 286 ASN A O 1
ATOM 2285 N N . LYS A 1 287 ? -14.927 1.181 -6.155 1.00 88.44 287 LYS A N 1
ATOM 2286 C CA . LYS A 1 287 ? -15.028 1.995 -4.947 1.00 88.44 287 LYS A CA 1
ATOM 2287 C C . LYS A 1 287 ? -16.308 1.634 -4.192 1.00 88.44 287 LYS A C 1
ATOM 2289 O O . LYS A 1 287 ? -17.404 1.862 -4.704 1.00 88.44 287 LYS A O 1
ATOM 2294 N N . ILE A 1 288 ? -16.167 1.180 -2.952 1.00 91.25 288 ILE A N 1
ATOM 2295 C CA . ILE A 1 288 ? -17.261 0.868 -2.030 1.00 91.25 288 ILE A CA 1
ATOM 2296 C C . ILE A 1 288 ? -17.230 1.864 -0.872 1.00 91.25 288 ILE A C 1
ATOM 2298 O O . ILE A 1 288 ? -16.172 2.172 -0.331 1.00 91.25 288 ILE A O 1
ATOM 2302 N N . PHE A 1 289 ? -18.388 2.389 -0.473 1.00 91.12 289 PHE A N 1
ATOM 2303 C CA . PHE A 1 289 ? -18.486 3.210 0.734 1.00 91.12 289 PHE A CA 1
ATOM 2304 C C . PHE A 1 289 ? -18.740 2.338 1.959 1.00 91.12 289 PHE A C 1
ATOM 2306 O O . PHE A 1 289 ? -19.625 1.486 1.946 1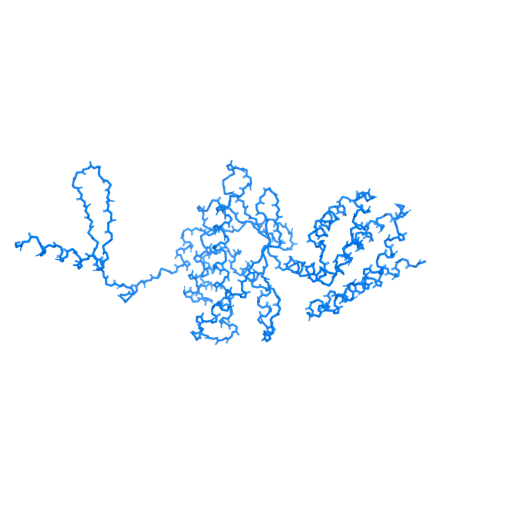.00 91.12 289 PHE A O 1
ATOM 2313 N N . ALA A 1 290 ? -17.994 2.588 3.034 1.00 90.88 290 ALA A N 1
ATOM 2314 C CA . ALA A 1 290 ? -18.214 1.916 4.304 1.00 90.88 290 ALA A CA 1
ATOM 2315 C C . ALA A 1 290 ? -19.619 2.229 4.842 1.00 90.88 290 ALA A C 1
ATOM 2317 O O . ALA A 1 290 ? -20.050 3.388 4.871 1.00 90.88 290 ALA A O 1
ATOM 2318 N N . SER A 1 291 ? -20.319 1.187 5.296 1.00 90.38 291 SER A N 1
ATOM 2319 C CA . SER A 1 291 ? -21.655 1.306 5.877 1.00 90.38 291 SER A CA 1
ATOM 2320 C C . SER A 1 291 ? -21.649 2.255 7.068 1.00 90.38 291 SER A C 1
ATOM 2322 O O . SER A 1 291 ? -20.786 2.173 7.945 1.00 90.38 291 SER A O 1
ATOM 2324 N N . ARG A 1 292 ? -22.631 3.152 7.123 1.00 90.12 292 ARG A N 1
ATOM 2325 C CA . ARG A 1 292 ? -22.802 4.036 8.274 1.00 90.12 292 ARG A CA 1
ATOM 2326 C C . ARG A 1 292 ? -23.561 3.329 9.392 1.00 90.12 292 ARG A C 1
ATOM 2328 O O . ARG A 1 292 ? -24.406 2.476 9.141 1.00 90.12 292 ARG A O 1
ATOM 2335 N N . ILE A 1 293 ? -23.263 3.717 10.625 1.00 88.12 293 ILE A N 1
ATOM 2336 C CA . ILE A 1 293 ? -23.844 3.149 11.840 1.00 88.12 293 ILE A CA 1
ATOM 2337 C C . ILE A 1 293 ? -24.897 4.116 12.372 1.00 88.12 293 ILE A C 1
ATOM 2339 O O . ILE A 1 293 ? -24.624 5.299 12.613 1.00 88.12 293 ILE A O 1
ATOM 2343 N N . VAL A 1 294 ? -26.104 3.602 12.603 1.00 87.19 294 VAL A N 1
ATOM 2344 C CA . VAL A 1 294 ? -27.182 4.369 13.237 1.00 87.19 294 VAL A CA 1
ATOM 2345 C C . VAL A 1 294 ? -27.074 4.317 14.764 1.00 87.19 294 VAL A C 1
ATOM 2347 O O . VAL A 1 294 ? -26.506 3.393 15.346 1.00 87.19 294 VAL A O 1
ATOM 2350 N N . ASN A 1 295 ? -27.693 5.279 15.455 1.00 84.81 295 ASN A N 1
ATOM 2351 C CA . ASN A 1 295 ? -27.646 5.350 16.922 1.00 84.81 295 ASN A CA 1
ATOM 2352 C C . ASN A 1 295 ? -28.151 4.075 17.622 1.00 84.81 295 ASN A C 1
ATOM 2354 O O . ASN A 1 295 ? -27.631 3.728 18.680 1.00 84.81 295 ASN A O 1
ATOM 2358 N N . LYS A 1 296 ? -29.128 3.363 17.038 1.00 86.62 296 LYS A N 1
ATOM 2359 C CA . LYS A 1 296 ? -29.624 2.079 17.563 1.00 86.62 296 LYS A CA 1
ATOM 2360 C C . LYS A 1 296 ? -28.511 1.024 17.604 1.00 86.62 296 LYS A C 1
ATOM 2362 O O . LYS A 1 296 ? -28.253 0.471 18.667 1.00 86.62 296 LYS A O 1
ATOM 2367 N N . GLN A 1 297 ? -27.818 0.808 16.483 1.00 87.69 297 GLN A N 1
ATOM 2368 C CA . GLN A 1 297 ? -26.695 -0.133 16.383 1.00 87.69 297 GLN A CA 1
ATOM 2369 C C . GLN A 1 297 ? -25.565 0.256 17.336 1.00 87.69 297 GLN A C 1
ATOM 2371 O O . GLN A 1 297 ? -25.058 -0.583 18.072 1.00 87.69 297 GLN A O 1
ATOM 2376 N N . ARG A 1 298 ? -25.227 1.551 17.399 1.00 86.69 298 ARG A N 1
ATOM 2377 C CA . ARG A 1 298 ? -24.198 2.063 18.313 1.00 86.69 298 ARG A CA 1
ATOM 2378 C C . ARG A 1 298 ? -24.512 1.752 19.780 1.00 86.69 298 ARG A C 1
ATOM 2380 O O . ARG A 1 298 ? -23.619 1.330 20.504 1.00 86.69 298 ARG A O 1
ATOM 2387 N N . ARG A 1 299 ? -25.764 1.954 20.210 1.00 86.62 299 ARG A N 1
ATOM 2388 C CA . ARG A 1 299 ? -26.220 1.635 21.577 1.00 86.62 299 ARG A CA 1
ATOM 2389 C C . ARG A 1 299 ? -26.267 0.133 21.844 1.00 86.62 299 ARG A C 1
ATOM 2391 O O . ARG A 1 299 ? -26.017 -0.274 22.967 1.00 86.62 299 ARG A O 1
ATOM 2398 N N . LYS A 1 300 ? -26.599 -0.678 20.833 1.00 87.38 300 LYS A N 1
ATOM 2399 C CA . LYS A 1 300 ? -26.576 -2.141 20.956 1.00 87.38 300 LYS A CA 1
ATOM 2400 C C . LYS A 1 300 ? -25.142 -2.642 21.128 1.00 87.38 300 LYS A C 1
ATOM 2402 O O . LYS A 1 300 ? -24.910 -3.503 21.965 1.00 87.38 300 LYS A O 1
ATOM 2407 N N . LEU A 1 301 ? -24.199 -2.104 20.356 1.00 87.50 301 LEU A N 1
ATOM 2408 C CA . LEU A 1 301 ? -22.805 -2.544 20.324 1.00 87.50 301 LEU A CA 1
ATOM 2409 C C . LEU A 1 301 ? -22.023 -2.130 21.573 1.00 87.50 301 LEU A C 1
ATOM 2411 O O . LEU A 1 301 ? -21.413 -2.980 22.210 1.00 87.50 301 LEU A O 1
ATOM 2415 N N . LEU A 1 302 ? -22.058 -0.846 21.933 1.00 87.31 302 LEU A N 1
ATOM 2416 C CA . LEU A 1 302 ? -21.261 -0.315 23.038 1.00 87.31 302 LEU A CA 1
ATOM 2417 C C . LEU A 1 302 ? -21.985 -0.526 24.367 1.00 87.31 302 LEU A C 1
ATOM 2419 O O . LEU A 1 302 ? -23.088 -0.006 24.552 1.00 87.31 302 LEU A O 1
ATOM 2423 N N . SER A 1 303 ? -21.357 -1.237 25.305 1.00 75.44 303 SER A N 1
ATOM 2424 C CA . SER A 1 303 ? -21.824 -1.240 26.689 1.00 75.44 303 SER A CA 1
ATOM 2425 C C . SER A 1 303 ? -21.545 0.126 27.319 1.00 75.44 303 SER A C 1
ATOM 2427 O O . SER A 1 303 ? -20.478 0.727 27.155 1.00 75.44 303 SER A O 1
ATOM 2429 N N . VAL A 1 304 ? -22.548 0.667 28.009 1.00 67.00 304 VAL A N 1
ATOM 2430 C CA . VAL A 1 304 ? -22.340 1.819 28.884 1.00 67.00 304 VAL A CA 1
ATOM 2431 C C . VAL A 1 304 ? -21.578 1.275 30.082 1.00 67.00 304 VAL A C 1
ATOM 2433 O O . VAL A 1 304 ? -22.117 0.424 30.779 1.00 67.00 304 VAL A O 1
ATOM 2436 N N . GLN A 1 305 ? -20.345 1.738 30.306 1.00 56.25 305 GLN A N 1
ATOM 2437 C CA . GLN A 1 305 ? -19.654 1.479 31.568 1.00 56.25 305 GLN A CA 1
ATOM 2438 C C . GLN A 1 305 ? -20.562 1.982 32.691 1.00 56.25 305 GLN A C 1
ATOM 2440 O O . GLN A 1 305 ? -20.761 3.188 32.857 1.00 56.25 305 GLN A O 1
ATOM 2445 N N . THR A 1 306 ? -21.177 1.055 33.414 1.00 46.00 306 THR A N 1
ATOM 2446 C CA . THR A 1 306 ? -21.810 1.338 34.692 1.00 46.00 306 THR A CA 1
ATOM 2447 C C . THR A 1 306 ? -20.682 1.684 35.644 1.00 46.00 306 THR A C 1
ATOM 2449 O O . THR A 1 306 ? -19.972 0.789 36.089 1.00 46.00 306 THR A O 1
ATOM 2452 N N . LEU A 1 307 ? -20.487 2.983 35.888 1.00 45.62 307 LEU A N 1
ATOM 2453 C CA . LEU A 1 307 ? -19.621 3.467 36.960 1.00 45.62 307 LEU A CA 1
ATOM 2454 C C . LEU A 1 307 ? -20.019 2.717 38.231 1.00 45.62 307 LEU A C 1
ATOM 2456 O O . LEU A 1 307 ? -21.176 2.799 38.658 1.00 45.62 307 LEU A O 1
ATOM 2460 N N . THR A 1 308 ? -19.096 1.937 38.784 1.00 46.12 308 THR A N 1
ATOM 2461 C CA . THR A 1 308 ? -19.326 1.290 40.074 1.00 46.12 308 THR A CA 1
ATOM 2462 C C . THR A 1 308 ? -19.326 2.373 41.159 1.00 46.12 308 THR A C 1
ATOM 2464 O O . THR A 1 308 ? -18.772 3.455 40.957 1.00 46.12 308 THR A O 1
ATOM 2467 N N . GLN A 1 309 ? -19.962 2.141 42.314 1.00 48.44 309 GLN A N 1
ATOM 2468 C CA . GLN A 1 309 ? -19.932 3.118 43.419 1.00 48.44 309 GLN A CA 1
ATOM 2469 C C . GLN A 1 309 ? -18.505 3.437 43.903 1.00 48.44 309 GLN A C 1
ATOM 2471 O O . GLN A 1 309 ? -18.308 4.474 44.526 1.00 48.44 309 GLN A O 1
ATOM 2476 N N . GLU A 1 310 ? -17.527 2.590 43.579 1.00 49.91 310 GLU A N 1
ATOM 2477 C CA . GLU A 1 310 ? -16.103 2.784 43.869 1.00 49.91 310 GLU A CA 1
ATOM 2478 C C . GLU A 1 310 ? -15.405 3.705 42.843 1.00 49.91 310 GLU A C 1
ATOM 2480 O O . GLU A 1 310 ? -14.490 4.437 43.213 1.00 49.91 310 GLU A O 1
ATOM 2485 N N . ASP A 1 311 ? -15.883 3.756 41.589 1.00 43.38 311 ASP A N 1
ATOM 2486 C CA . ASP A 1 311 ? -15.424 4.699 40.546 1.00 43.38 311 ASP A CA 1
ATOM 2487 C C . ASP A 1 311 ? -16.044 6.101 40.687 1.00 43.38 311 ASP A C 1
ATOM 2489 O O . ASP A 1 311 ? -15.576 7.079 40.092 1.00 43.38 311 ASP A O 1
ATOM 2493 N N . ILE A 1 312 ? -17.121 6.216 41.471 1.00 45.88 312 ILE A N 1
ATOM 2494 C CA . ILE A 1 312 ? -17.640 7.499 41.941 1.00 45.88 312 ILE A CA 1
ATOM 2495 C C . ILE A 1 312 ? -16.687 7.979 43.039 1.00 45.88 312 ILE A C 1
ATOM 2497 O O . ILE A 1 312 ? -16.911 7.749 44.224 1.00 45.88 312 ILE A O 1
ATOM 2501 N N . GLY A 1 313 ? -15.613 8.671 42.650 1.00 46.03 313 GLY A N 1
ATOM 2502 C CA . GLY A 1 313 ? -14.855 9.488 43.599 1.00 46.03 313 GLY A CA 1
ATOM 2503 C C . GLY A 1 313 ? -15.805 10.379 44.412 1.00 46.03 313 GLY A C 1
ATOM 2504 O O . GLY A 1 313 ? -16.856 10.771 43.893 1.00 46.03 313 GLY A O 1
ATOM 2505 N N . GLU A 1 314 ? -15.458 10.658 45.682 1.00 39.81 314 GLU A N 1
ATOM 2506 C CA . GLU A 1 314 ? -16.247 11.496 46.605 1.00 39.81 314 GLU A CA 1
ATOM 2507 C C . GLU A 1 314 ? -16.951 12.625 45.844 1.00 39.81 314 GLU A C 1
ATOM 2509 O O . GLU A 1 314 ? -16.311 13.421 45.159 1.00 39.81 314 GLU A O 1
ATOM 2514 N N . LEU A 1 315 ? -18.279 12.665 45.946 1.00 42.91 315 LEU A N 1
ATOM 2515 C CA . LEU A 1 315 ? -19.136 13.626 45.263 1.00 42.91 315 LEU A CA 1
ATOM 2516 C C . LEU A 1 315 ? -18.736 15.055 45.687 1.00 42.91 315 LEU A C 1
ATOM 2518 O O . LEU A 1 315 ? -19.213 15.569 46.698 1.00 42.91 315 LEU A O 1
ATOM 2522 N N . GLU A 1 316 ? -17.835 15.700 44.938 1.00 40.59 316 GLU A N 1
ATOM 2523 C CA . GLU A 1 316 ? -17.450 17.090 45.180 1.00 40.59 316 GLU A CA 1
ATOM 2524 C C . GLU A 1 316 ? -18.631 17.991 44.798 1.00 40.59 316 GLU A C 1
ATOM 2526 O O . GLU A 1 316 ? -19.115 18.022 43.662 1.00 40.59 316 GLU A O 1
ATOM 2531 N N . SER A 1 317 ? -19.164 18.677 45.804 1.00 43.59 317 SER A N 1
ATOM 2532 C CA . SER A 1 317 ? -20.429 19.398 45.756 1.00 43.59 317 SER A CA 1
ATOM 2533 C C . SER A 1 317 ? -20.444 20.480 44.671 1.00 43.59 317 SER A C 1
ATOM 2535 O O . SER A 1 317 ? -19.718 21.472 44.718 1.00 43.59 317 SER A O 1
ATOM 2537 N N . SER A 1 318 ? -21.336 20.333 43.686 1.00 36.25 318 SER A N 1
ATOM 2538 C CA . SER A 1 318 ? -21.580 21.373 42.686 1.00 36.25 318 SER A CA 1
ATOM 2539 C C . SER A 1 318 ? -22.615 22.376 43.202 1.00 36.25 318 SER A C 1
ATOM 2541 O O . SER A 1 318 ? -23.789 22.032 43.350 1.00 36.25 318 SER A O 1
ATOM 2543 N N . ILE A 1 319 ? -22.217 23.628 43.429 1.00 46.38 319 ILE A N 1
ATOM 2544 C CA . ILE A 1 319 ? -23.165 24.715 43.706 1.00 46.38 319 ILE A CA 1
ATOM 2545 C C . ILE A 1 319 ? -23.653 25.274 42.367 1.00 46.38 319 ILE A C 1
ATOM 2547 O O . ILE A 1 319 ? -22.885 25.853 41.599 1.00 46.38 319 ILE A O 1
ATOM 2551 N N . ILE A 1 320 ? -24.943 25.112 42.078 1.00 41.44 320 ILE A N 1
ATOM 2552 C CA . ILE A 1 320 ? -25.585 25.721 40.908 1.00 41.44 320 ILE A CA 1
ATOM 2553 C C . ILE A 1 320 ? -26.232 27.030 41.358 1.00 41.44 320 ILE A C 1
ATOM 2555 O O . ILE A 1 320 ? -27.290 27.028 41.986 1.00 41.44 320 ILE A O 1
ATOM 2559 N N . HIS A 1 321 ? -25.623 28.166 41.015 1.00 39.97 321 HIS A N 1
ATOM 2560 C CA . HIS A 1 321 ? -26.260 29.466 41.209 1.00 39.97 321 HIS A CA 1
ATOM 2561 C C . HIS A 1 321 ? -27.319 29.688 40.125 1.00 39.97 321 HIS A C 1
ATOM 2563 O O . HIS A 1 321 ? -27.018 30.075 38.996 1.00 39.97 321 HIS A O 1
ATOM 2569 N N . LYS A 1 322 ? -28.586 29.464 40.475 1.00 40.34 322 LYS A N 1
ATOM 2570 C CA . LYS A 1 322 ? -29.729 29.831 39.636 1.00 40.34 322 LYS A CA 1
ATOM 2571 C C . LYS A 1 322 ? -30.299 31.151 40.155 1.00 40.34 322 LYS A C 1
ATOM 2573 O O . LYS A 1 322 ? -30.948 31.175 41.196 1.00 40.34 322 LYS A O 1
ATOM 2578 N N . ARG A 1 323 ? -30.033 32.268 39.466 1.00 45.31 323 ARG A N 1
ATOM 2579 C CA . ARG A 1 323 ? -30.759 33.522 39.740 1.00 45.31 323 ARG A CA 1
ATOM 2580 C C . ARG A 1 323 ? -32.190 33.368 39.222 1.00 45.31 323 ARG A C 1
ATOM 2582 O O . ARG A 1 323 ? -32.394 32.876 38.117 1.00 45.31 323 ARG A O 1
ATOM 2589 N N . SER A 1 324 ? -33.166 33.755 40.037 1.00 48.16 324 SER A N 1
ATOM 2590 C CA . SER A 1 324 ? -34.602 33.628 39.754 1.00 48.16 324 SER A CA 1
ATOM 2591 C C . SER A 1 324 ? -35.132 34.637 38.728 1.00 48.16 324 SER A C 1
ATOM 2593 O O . SER A 1 324 ? -36.298 34.550 38.351 1.00 48.16 324 SER A O 1
ATOM 2595 N N . SER A 1 325 ? -34.309 35.566 38.233 1.00 47.78 325 SER A N 1
ATOM 2596 C CA . SER A 1 325 ? -34.695 36.483 37.162 1.00 47.78 325 SER A CA 1
ATOM 2597 C C . SER A 1 325 ? -34.383 35.891 35.783 1.00 47.78 325 SER A C 1
ATOM 2599 O O . SER A 1 325 ? -33.265 35.466 35.485 1.00 47.78 325 SER A O 1
ATOM 2601 N N . GLN A 1 326 ? -35.412 35.840 34.938 1.00 51.03 326 GLN A N 1
ATOM 2602 C CA . GLN A 1 326 ? -35.339 35.380 33.555 1.00 51.03 326 GLN A CA 1
ATOM 2603 C C . GLN A 1 326 ? -34.388 36.280 32.748 1.00 51.03 326 GLN A C 1
ATOM 2605 O O . GLN A 1 326 ? -34.789 37.379 32.396 1.00 51.03 326 GLN A O 1
ATOM 2610 N N . SER A 1 327 ? -33.155 35.809 32.493 1.00 48.97 327 SER A N 1
ATOM 2611 C CA . SER A 1 327 ? -32.239 36.172 31.376 1.00 48.97 327 SER A CA 1
ATOM 2612 C C . SER A 1 327 ? -30.743 36.218 31.763 1.00 48.97 327 SER A C 1
ATOM 2614 O O . SER A 1 327 ? -30.014 37.117 31.344 1.00 48.97 327 SER A O 1
ATOM 2616 N N . GLY A 1 328 ? -30.237 35.265 32.554 1.00 47.81 328 GLY A N 1
ATOM 2617 C CA . GLY A 1 328 ? -28.803 35.171 32.878 1.00 47.81 328 GLY A CA 1
ATOM 2618 C C . GLY A 1 328 ? -28.186 33.831 32.473 1.00 47.81 328 GLY A C 1
ATOM 2619 O O . GLY A 1 328 ? -28.788 32.786 32.713 1.00 47.81 328 GLY A O 1
ATOM 2620 N N . LYS A 1 329 ? -26.978 33.849 31.884 1.00 45.09 329 LYS A N 1
ATOM 2621 C CA . LYS A 1 329 ? -26.175 32.635 31.630 1.00 45.09 329 LYS A CA 1
ATOM 2622 C C . LYS A 1 329 ? -25.925 31.900 32.950 1.00 45.09 329 LYS A C 1
ATOM 2624 O O . LYS A 1 329 ? -25.408 32.487 33.896 1.00 45.09 329 LYS A O 1
ATOM 2629 N N . VAL A 1 330 ? -26.259 30.611 32.983 1.00 47.16 330 VAL A N 1
ATOM 2630 C CA . VAL A 1 330 ? -25.941 29.719 34.103 1.00 47.16 330 VAL A CA 1
ATOM 2631 C C . VAL A 1 330 ? -24.430 29.504 34.122 1.00 47.16 330 VAL A C 1
ATOM 2633 O O . VAL A 1 330 ? -23.877 28.901 33.204 1.00 47.16 330 VAL A O 1
ATOM 2636 N N . THR A 1 331 ? -23.755 30.010 35.149 1.00 43.16 331 THR A N 1
ATOM 2637 C CA . THR A 1 331 ? -22.334 29.748 35.380 1.00 43.16 331 THR A CA 1
ATOM 2638 C C . THR A 1 331 ? -22.184 28.544 36.301 1.00 43.16 331 THR A C 1
ATOM 2640 O O . THR A 1 331 ? -22.692 28.526 37.421 1.00 43.16 331 THR A O 1
ATOM 2643 N N . LYS A 1 332 ? -21.499 27.510 35.803 1.00 42.75 332 LYS A N 1
ATOM 2644 C CA . LYS A 1 332 ? -21.097 26.338 36.581 1.00 42.75 332 LYS A CA 1
ATOM 2645 C C . LYS A 1 332 ? -19.634 26.520 36.966 1.00 42.75 332 LYS A C 1
ATOM 2647 O O . LYS A 1 332 ? -18.780 26.564 36.084 1.00 42.75 332 LYS A O 1
ATOM 2652 N N . THR A 1 333 ? -19.359 26.613 38.260 1.00 45.31 333 THR A N 1
ATOM 2653 C CA . THR A 1 333 ? -17.993 26.693 38.785 1.00 45.31 333 THR A CA 1
ATOM 2654 C C . THR A 1 333 ? -17.693 25.403 39.536 1.00 45.31 333 THR A C 1
ATOM 2656 O O . THR A 1 333 ? -18.496 24.971 40.361 1.00 45.31 333 THR A O 1
ATOM 2659 N N . ILE A 1 334 ? -16.566 24.771 39.217 1.00 45.06 334 ILE A N 1
ATOM 2660 C CA . ILE A 1 334 ? -16.058 23.581 39.907 1.00 45.06 334 ILE A CA 1
ATOM 2661 C C . ILE A 1 334 ? -15.024 24.087 40.916 1.00 45.06 334 ILE A C 1
ATOM 2663 O O . ILE A 1 334 ? -14.087 24.774 40.515 1.00 45.06 334 ILE A O 1
ATOM 2667 N N . ILE A 1 335 ? -15.225 23.819 42.208 1.00 44.09 335 ILE A N 1
ATOM 2668 C CA . ILE A 1 335 ? -14.314 24.239 43.283 1.00 44.09 335 ILE A CA 1
ATOM 2669 C C . ILE A 1 335 ? -13.548 23.000 43.746 1.00 44.09 335 ILE A C 1
ATOM 2671 O O . ILE A 1 335 ? -14.165 22.051 44.213 1.00 44.09 335 ILE A O 1
ATOM 2675 N N . LEU A 1 336 ? -12.220 23.016 43.620 1.00 41.91 336 LEU A N 1
ATOM 2676 C CA . LEU A 1 336 ? -11.336 21.924 44.056 1.00 41.91 336 LEU A CA 1
ATOM 2677 C C . LEU A 1 336 ? -11.118 21.971 45.583 1.00 41.91 336 LEU A C 1
ATOM 2679 O O . LEU A 1 336 ? -11.045 23.058 46.160 1.00 41.91 336 LEU A O 1
ATOM 2683 N N . LYS A 1 337 ? -10.950 20.813 46.244 1.00 43.03 337 LYS A N 1
ATOM 2684 C CA . LYS A 1 337 ? -10.789 20.650 47.715 1.00 43.03 337 LYS A CA 1
ATOM 2685 C C . LYS A 1 337 ? -9.741 21.579 48.364 1.00 43.03 337 LYS A C 1
ATOM 2687 O O . LYS A 1 337 ? -9.927 22.025 49.497 1.00 43.03 337 LYS A O 1
ATOM 2692 N N . GLU A 1 338 ? -8.674 21.944 47.648 1.00 39.75 338 GLU A N 1
ATOM 2693 C CA . GLU A 1 338 ? -7.659 22.902 48.127 1.00 39.75 338 GLU A CA 1
ATOM 2694 C C . GLU A 1 338 ? -8.187 24.344 48.249 1.00 39.75 338 GLU A C 1
ATOM 2696 O O . GLU A 1 338 ? -7.786 25.078 49.155 1.00 39.75 338 GLU A O 1
ATOM 2701 N N . GLN A 1 339 ? -9.146 24.742 47.408 1.00 41.34 339 GLN A N 1
ATOM 2702 C CA . GLN A 1 339 ? -9.766 26.071 47.451 1.00 41.34 339 GLN A CA 1
ATOM 2703 C C . GLN A 1 339 ? -10.778 26.216 48.598 1.00 41.34 339 GLN A C 1
ATOM 2705 O O . GLN A 1 339 ? -10.981 27.317 49.106 1.00 41.34 339 GLN A O 1
ATOM 2710 N N . PHE A 1 340 ? -11.382 25.121 49.070 1.00 39.41 340 PHE A N 1
ATOM 2711 C CA . PHE A 1 340 ? -12.258 25.170 50.246 1.00 39.41 340 PHE A CA 1
ATOM 2712 C C . PHE A 1 340 ? -11.482 25.506 51.527 1.00 39.41 340 PHE A C 1
ATOM 2714 O O . PHE A 1 340 ? -11.963 26.290 52.346 1.00 39.41 340 PHE A O 1
ATOM 2721 N N . LYS A 1 341 ? -10.254 24.986 51.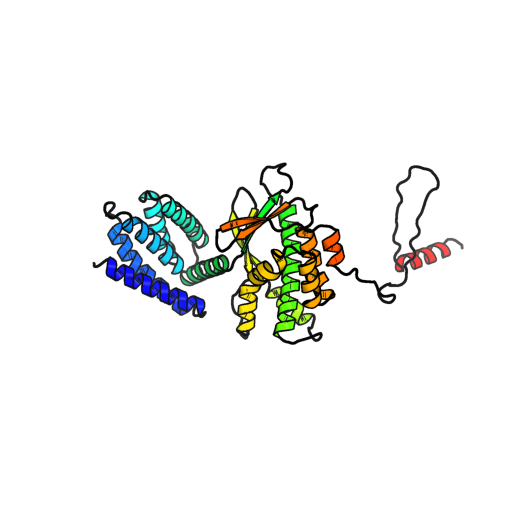682 1.00 37.72 341 LYS A N 1
ATOM 2722 C CA . LYS A 1 341 ? -9.384 25.337 52.818 1.00 37.72 341 LYS A CA 1
ATOM 2723 C C . LYS A 1 341 ? -8.946 26.803 52.776 1.00 37.72 341 LYS A C 1
ATOM 2725 O O . LYS A 1 341 ? -8.939 27.449 53.821 1.00 37.72 341 LYS A O 1
ATOM 2730 N N . SER A 1 342 ? -8.638 27.353 51.599 1.00 41.44 342 SER A N 1
ATOM 2731 C CA . SER A 1 342 ? -8.258 28.769 51.479 1.00 41.44 342 SER A CA 1
ATOM 2732 C C . SER A 1 342 ? -9.434 29.723 51.725 1.00 41.44 342 SER A C 1
ATOM 2734 O O . SER A 1 342 ? -9.247 30.760 52.362 1.00 41.44 342 SER A O 1
ATOM 2736 N N . PHE A 1 343 ? -10.660 29.349 51.337 1.00 42.81 343 PHE A N 1
ATOM 2737 C CA . PHE A 1 343 ? -11.870 30.109 51.676 1.00 42.81 343 PHE A CA 1
ATOM 2738 C C . PHE A 1 343 ? -12.219 30.058 53.168 1.00 42.81 343 PHE A C 1
ATOM 2740 O O . PHE A 1 343 ? -12.672 31.064 53.718 1.00 42.81 343 PHE A O 1
ATOM 2747 N N . HIS A 1 344 ? -11.983 28.925 53.838 1.00 37.09 344 HIS A N 1
ATOM 2748 C CA . HIS A 1 344 ? -12.217 28.810 55.279 1.00 37.09 344 HIS A CA 1
ATOM 2749 C C . HIS A 1 344 ? -11.208 29.643 56.092 1.00 37.09 344 HIS A C 1
ATOM 2751 O O . HIS A 1 344 ? -11.593 30.274 57.073 1.00 37.09 344 HIS A O 1
ATOM 2757 N N . PHE A 1 345 ? -9.951 29.730 55.633 1.00 35.06 345 PHE A N 1
ATOM 2758 C CA . PHE A 1 345 ? -8.893 30.512 56.290 1.00 35.06 345 PHE A CA 1
ATOM 2759 C C . PHE A 1 345 ? -8.952 32.026 56.028 1.00 35.06 345 PHE A C 1
ATOM 2761 O O . PHE A 1 345 ? -8.510 32.810 56.867 1.00 35.06 345 PHE A O 1
ATOM 2768 N N . LEU A 1 346 ? -9.509 32.476 54.897 1.00 34.75 346 LEU A N 1
ATOM 2769 C CA . LEU A 1 346 ? -9.666 33.911 54.609 1.00 34.75 346 LEU A CA 1
ATOM 2770 C C . LEU A 1 346 ? -10.786 34.569 55.428 1.00 34.75 346 LEU A C 1
ATOM 2772 O O . LEU A 1 346 ? -10.739 35.776 55.664 1.00 34.75 346 LEU A O 1
ATOM 2776 N N . LYS A 1 347 ? -11.770 33.793 55.899 1.00 34.16 347 LYS A N 1
ATOM 2777 C CA . LYS A 1 347 ? -12.906 34.317 56.671 1.00 34.16 347 LYS A CA 1
ATOM 2778 C C . LYS A 1 347 ? -12.599 34.504 58.162 1.00 34.16 347 LYS A C 1
ATOM 2780 O O . LYS A 1 347 ? -13.204 35.364 58.792 1.00 34.16 347 LYS A O 1
ATOM 2785 N N . GLU A 1 348 ? -11.628 33.771 58.708 1.00 36.38 348 GLU A N 1
ATOM 2786 C CA . GLU A 1 348 ? -11.215 33.893 60.118 1.00 36.38 348 GLU A CA 1
ATOM 2787 C C . GLU A 1 348 ? -10.176 35.000 60.370 1.00 36.38 348 GLU A C 1
ATOM 2789 O O . GLU A 1 348 ? -9.951 35.381 61.514 1.00 36.38 348 GLU A O 1
ATOM 2794 N N . ARG A 1 349 ? -9.581 35.587 59.320 1.00 34.59 349 ARG A N 1
ATOM 2795 C CA . ARG A 1 349 ? -8.614 36.699 59.442 1.00 34.59 349 ARG A CA 1
ATOM 2796 C C . ARG A 1 349 ? -9.206 38.105 59.284 1.00 34.59 349 ARG A C 1
ATOM 2798 O O . ARG A 1 349 ? -8.455 39.072 59.323 1.00 34.59 349 ARG A O 1
ATOM 2805 N N . LEU A 1 350 ? -10.526 38.228 59.133 1.00 38.44 350 LEU A N 1
ATOM 2806 C CA . LEU A 1 350 ? -11.235 39.514 59.000 1.00 38.44 350 LEU A CA 1
ATOM 2807 C C . LEU A 1 350 ? -12.129 39.861 60.202 1.00 38.44 350 LEU A C 1
ATOM 2809 O O . LEU A 1 350 ? -12.890 40.822 60.143 1.00 38.44 350 LEU A O 1
ATOM 2813 N N . ILE A 1 351 ? -12.019 39.114 61.304 1.00 41.12 351 ILE A N 1
ATOM 2814 C CA . ILE A 1 351 ? -12.624 39.475 62.590 1.00 41.12 351 ILE A CA 1
ATOM 2815 C C . ILE A 1 351 ? -11.567 39.298 63.681 1.00 41.12 351 ILE A C 1
ATOM 2817 O O . ILE A 1 351 ? -11.520 38.271 64.356 1.00 41.12 351 ILE A O 1
ATOM 2821 N N . ARG A 1 352 ? -10.695 40.297 63.814 1.00 35.59 352 ARG A N 1
ATOM 2822 C CA . ARG A 1 352 ? -10.105 40.754 65.076 1.00 35.59 352 ARG A CA 1
ATOM 2823 C C . ARG A 1 352 ? -9.557 42.157 64.897 1.00 35.59 352 ARG A C 1
ATOM 2825 O O . ARG A 1 352 ? -8.818 42.359 63.910 1.00 35.59 352 ARG A O 1
#

Secondary structure (DSSP, 8-state):
--HHHHHHHHHHHHHHHHHHHHTT-HHHHHHHHHHHHHHHHHHHHHHTT-GGGTTHHHHHHHHHHHHHHHTT-HHHHHHHHHHHHHH---HHHHHHHHHHHHHHHHTTTS-HHHHHHHHHHHHHHHHT-EEEEEEESS-TTTTPPPHHHHHHHHHHHHHHHHHHHHHHHHHHTT-TT---HHHHHHHHHH--EEEEEEETTTEEEEEEE--PPPTT--HHHHHHHHHHHHHHIIIIIS----HHHHHHHHHHS-HHHHHHHHHHHHHHTBTT-SEEEEEE-TTT--EEEPPPBPHHHHHHHSPP----TTTS-------B---SSSS----B----HHHHHHHHHHHTTS--

Radius of gyration: 28.92 Å; chains: 1; bounding box: 59×58×101 Å

pLDDT: mean 81.26, std 17.31, range [34.16, 97.94]

Foldseek 3Di:
DPLVVLLVVLVVLQVVLVVCVVVVNLVSSLVSLVSSLVSLLVSLVVCLPPPVPPPVNLVSLLVSLVSCQLNLVLVSNVVSLVSNCVPPPDPVSVVSSVVSVVLSVVCPPPDSSVSNVVSVQLVLQVVLWWKKWKAFPDCPVHREDDPVLVVLCVVLVLQLLLLQLVVVVCVVVVCPVVDDPVNSVVSNVLFDWDFSDADPPTGITITFFRLDDDPPDDPVNSVCSRNSNVCCCVLPQQPLLPVVNLVVCPVVDPLVSLCRNVVSSLSNQAPPDRIWMWTADPPPRDIDTRHHDYPVSVPSRHDDPPCDPVNPDDPQDWDWDDDPDPDDDTDTDRDDPVVVVVVVVVVVVPPD

Sequence (352 aa):
MKPKVIHQQAMDYSFKAKQALEDGNHNSAFELYKQAANLESQVAEFYFDKPELEPTRSVVIRSAAFLNLKAGLIENAQKFIFFGLLNIKDELIKSQLNNALELSVSMNNISPEAASGEFNYINLLRQRSVHYIIEPASPIHGKSASLEMIKDFTESYLKSLKAYAISKFKTMLDLGDEFSTAMAKEIDKLINPLVTSSAYGSFKFSIANDFLTREGEKKELVELKANVVAKYHNEIFVNPLSDGDIDSIKKNYSEEEVNEIFRPLTKIKANNTAYKIGYYDSDNFNKIFASRIVNKQRRKLLSVQTLTQEDIGELESSIIHKRSSQSGKVTKTIILKEQFKSFHFLKERLIR